Protein AF-A0A9W7YNQ2-F1 (afdb_monomer_lite)

Radius of gyration: 40.32 Å; chains: 1; bounding box: 100×93×108 Å

Structure (mmCIF, N/CA/C/O backbone):
data_AF-A0A9W7YNQ2-F1
#
_entry.id   AF-A0A9W7YNQ2-F1
#
loop_
_atom_site.group_PDB
_atom_site.id
_atom_site.type_symbol
_atom_site.label_atom_id
_atom_site.label_alt_id
_atom_site.label_comp_id
_atom_site.label_asym_id
_atom_site.label_entity_id
_atom_site.label_seq_id
_atom_site.pdbx_PDB_ins_code
_atom_site.Cartn_x
_atom_site.Cartn_y
_atom_site.Cartn_z
_atom_site.occupancy
_atom_site.B_iso_or_equiv
_atom_site.auth_seq_id
_atom_site.auth_comp_id
_atom_site.auth_asym_id
_atom_site.auth_atom_id
_atom_site.pdbx_PDB_model_num
ATOM 1 N N . MET A 1 1 ? 77.286 3.978 -44.478 1.00 38.41 1 MET A N 1
ATOM 2 C CA . MET A 1 1 ? 77.995 5.232 -44.139 1.00 38.41 1 MET A CA 1
ATOM 3 C C . MET A 1 1 ? 77.108 6.017 -43.182 1.00 38.41 1 MET A C 1
ATOM 5 O O . MET A 1 1 ? 75.971 6.275 -43.532 1.00 38.41 1 MET A O 1
ATOM 9 N N . ALA A 1 2 ? 77.464 6.002 -41.893 1.00 39.50 2 ALA A N 1
ATOM 10 C CA . ALA A 1 2 ? 77.939 7.168 -41.119 1.00 39.50 2 ALA A CA 1
ATOM 11 C C . ALA A 1 2 ? 76.767 8.069 -40.659 1.00 39.50 2 ALA A C 1
ATOM 13 O O . ALA A 1 2 ? 76.098 8.670 -41.481 1.00 39.50 2 ALA A O 1
ATOM 14 N N . ALA A 1 3 ? 76.349 7.960 -39.388 1.00 40.09 3 ALA A N 1
ATOM 15 C CA . ALA A 1 3 ? 76.779 8.807 -38.253 1.00 40.09 3 ALA A CA 1
ATOM 16 C C . ALA A 1 3 ? 76.081 10.187 -38.274 1.00 40.09 3 ALA A C 1
ATOM 18 O O . ALA A 1 3 ? 76.050 10.828 -39.305 1.00 40.09 3 ALA A O 1
ATOM 19 N N . GLY A 1 4 ? 75.514 10.759 -37.213 1.00 37.41 4 GLY A N 1
ATOM 20 C CA . GLY A 1 4 ? 75.451 10.432 -35.796 1.00 37.41 4 GLY A CA 1
ATOM 21 C C . GLY A 1 4 ? 75.323 11.733 -34.977 1.00 37.41 4 GLY A C 1
ATOM 22 O O . GLY A 1 4 ? 75.872 12.749 -35.375 1.00 37.41 4 GLY A O 1
ATOM 23 N N . LYS A 1 5 ? 74.713 11.615 -33.784 1.00 42.97 5 LYS A N 1
ATOM 24 C CA . LYS A 1 5 ? 74.962 12.383 -32.532 1.00 42.97 5 LYS A CA 1
ATOM 25 C C . LYS A 1 5 ? 74.434 13.839 -32.448 1.00 42.97 5 LYS A C 1
ATOM 27 O O . LYS A 1 5 ? 74.787 14.667 -33.265 1.00 42.97 5 LYS A O 1
ATOM 32 N N . ARG A 1 6 ? 73.507 14.168 -31.525 1.00 41.88 6 ARG A N 1
ATOM 33 C CA . ARG A 1 6 ? 73.570 14.405 -30.040 1.00 41.88 6 ARG A CA 1
ATOM 34 C C . ARG A 1 6 ? 73.664 15.911 -29.715 1.00 41.88 6 ARG A C 1
ATOM 36 O O . ARG A 1 6 ? 74.505 16.569 -30.310 1.00 41.88 6 ARG A O 1
ATOM 43 N N . LYS A 1 7 ? 72.970 16.371 -28.652 1.00 41.88 7 LYS A N 1
ATOM 44 C CA . LYS A 1 7 ? 73.534 16.779 -27.323 1.00 41.88 7 LYS A CA 1
ATOM 45 C C . LYS A 1 7 ? 72.592 17.774 -26.578 1.00 41.88 7 LYS A C 1
ATOM 47 O O . LYS A 1 7 ? 72.336 18.835 -27.119 1.00 41.88 7 LYS A O 1
ATOM 52 N N . LE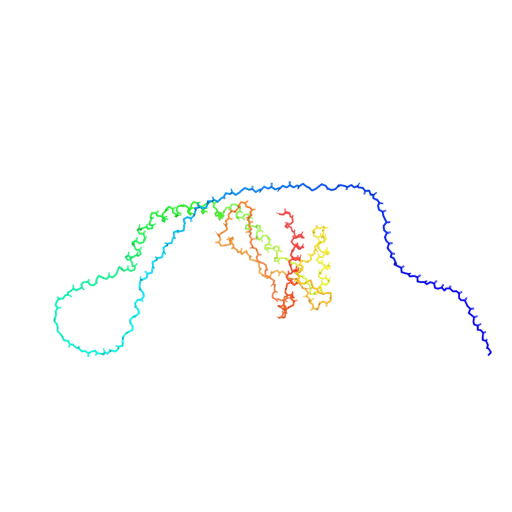U A 1 8 ? 71.939 17.333 -25.478 1.00 40.34 8 LEU A N 1
ATOM 53 C CA . LEU A 1 8 ? 72.052 17.735 -24.031 1.00 40.34 8 LEU A CA 1
ATOM 54 C C . LEU A 1 8 ? 71.452 19.118 -23.676 1.00 40.34 8 LEU A C 1
ATOM 56 O O . LEU A 1 8 ? 71.447 19.991 -24.523 1.00 40.34 8 LEU A O 1
ATOM 60 N N . ALA A 1 9 ? 70.947 19.428 -22.476 1.00 36.72 9 ALA A N 1
ATOM 61 C CA . ALA A 1 9 ? 71.069 18.916 -21.096 1.00 36.72 9 ALA A CA 1
ATOM 62 C C . ALA A 1 9 ? 69.778 19.325 -20.323 1.00 36.72 9 ALA A C 1
ATOM 64 O O . ALA A 1 9 ? 69.063 20.191 -20.807 1.00 36.72 9 ALA A O 1
ATOM 65 N N . GLY A 1 10 ? 69.371 18.833 -19.151 1.00 30.77 10 GLY A N 1
ATOM 66 C CA . GLY A 1 10 ? 69.979 17.983 -18.129 1.00 30.77 10 GLY A CA 1
ATOM 67 C C . GLY A 1 10 ? 69.602 18.517 -16.730 1.00 30.77 10 GLY A C 1
ATOM 68 O O . GLY A 1 10 ? 69.852 19.685 -16.480 1.00 30.77 10 GLY A O 1
ATOM 69 N N . ALA A 1 11 ? 69.046 17.623 -15.888 1.00 31.95 11 ALA A N 1
ATOM 70 C CA . ALA A 1 11 ? 69.063 17.533 -14.405 1.00 31.95 11 ALA A CA 1
ATOM 71 C C . ALA A 1 11 ? 68.601 18.742 -13.545 1.00 31.95 11 ALA A C 1
ATOM 73 O O . ALA A 1 11 ? 68.879 19.883 -13.861 1.00 31.95 11 ALA A O 1
ATOM 74 N N . GLY A 1 12 ? 67.943 18.600 -12.389 1.00 28.31 12 GLY A N 1
ATOM 75 C CA . GLY A 1 12 ? 67.634 17.447 -11.535 1.00 28.31 12 GLY A CA 1
ATOM 76 C C . GLY A 1 12 ? 67.763 17.831 -10.044 1.00 28.31 12 GLY A C 1
ATOM 77 O O . GLY A 1 12 ? 68.683 18.567 -9.710 1.00 28.31 12 GLY A O 1
ATOM 78 N N . LEU A 1 13 ? 66.893 17.249 -9.195 1.00 29.94 13 LEU A N 1
ATOM 79 C CA . LEU A 1 13 ? 66.976 17.071 -7.720 1.00 29.94 13 LEU A CA 1
ATOM 80 C C . LEU A 1 13 ? 66.943 18.331 -6.819 1.00 29.94 13 LEU A C 1
ATOM 82 O O . LEU A 1 13 ? 67.379 19.395 -7.218 1.00 29.94 13 LEU A O 1
ATOM 86 N N . ALA A 1 14 ? 66.599 18.302 -5.527 1.00 31.84 14 ALA A N 1
ATOM 87 C CA . ALA A 1 14 ? 65.733 17.527 -4.625 1.00 31.84 14 ALA A CA 1
ATOM 88 C C . ALA A 1 14 ? 65.986 18.090 -3.195 1.00 31.84 14 ALA A C 1
ATOM 90 O O . ALA A 1 14 ? 67.044 18.652 -2.931 1.00 31.84 14 ALA A O 1
ATOM 91 N N . THR A 1 15 ? 65.059 17.821 -2.266 1.00 31.75 15 THR A N 1
ATOM 92 C CA . THR A 1 15 ? 65.211 17.751 -0.785 1.00 31.75 15 THR A CA 1
ATOM 93 C C . THR A 1 15 ? 65.066 19.003 0.116 1.00 31.75 15 THR A C 1
ATOM 95 O O . THR A 1 15 ? 65.899 19.894 0.165 1.00 31.75 15 THR A O 1
ATOM 98 N N . HIS A 1 16 ? 63.953 18.984 0.868 1.00 31.11 16 HIS A N 1
ATOM 99 C CA . HIS A 1 16 ? 63.758 19.080 2.330 1.00 31.11 16 HIS A CA 1
ATOM 100 C C . HIS A 1 16 ? 64.636 19.953 3.271 1.00 31.11 16 HIS A C 1
ATOM 102 O O . HIS A 1 16 ? 65.784 19.637 3.552 1.00 31.11 16 HIS A O 1
ATOM 108 N N . SER A 1 17 ? 63.922 20.835 4.000 1.00 28.03 17 SER A N 1
ATOM 109 C CA . SER A 1 17 ? 63.800 20.886 5.479 1.00 28.03 17 SER A CA 1
ATOM 110 C C . SER A 1 17 ? 64.367 22.108 6.240 1.00 28.03 17 SER A C 1
ATOM 112 O O . SER A 1 17 ? 65.560 22.384 6.233 1.00 28.03 17 SER A O 1
ATOM 114 N N . THR A 1 18 ? 63.495 22.632 7.122 1.00 29.00 18 THR A N 1
ATOM 115 C CA . THR A 1 18 ? 63.728 23.115 8.512 1.00 29.00 18 THR A CA 1
ATOM 116 C C . THR A 1 18 ? 63.853 24.626 8.837 1.00 29.00 18 THR A C 1
ATOM 118 O O . THR A 1 18 ? 64.884 25.242 8.617 1.00 29.00 18 THR A O 1
ATOM 121 N N . LYS A 1 19 ? 62.836 25.084 9.603 1.00 31.97 19 LYS A N 1
ATOM 122 C CA . LYS A 1 19 ? 62.828 25.935 10.827 1.00 31.97 19 LYS A CA 1
ATOM 123 C C . LYS A 1 19 ? 62.779 27.484 10.792 1.00 31.97 19 LYS A C 1
ATOM 125 O O . LYS A 1 19 ? 63.680 28.157 10.325 1.00 31.97 19 LYS A O 1
ATOM 130 N N . HIS A 1 20 ? 61.775 27.947 11.563 1.00 29.34 20 HIS A N 1
ATOM 131 C CA . HIS A 1 20 ? 61.672 29.122 12.455 1.00 29.34 20 HIS A CA 1
ATOM 132 C C . HIS A 1 20 ? 61.605 30.544 11.872 1.00 29.34 20 HIS A C 1
ATOM 134 O O . HIS A 1 20 ? 62.605 31.082 11.423 1.00 29.34 20 HIS A O 1
ATOM 140 N N . SER A 1 21 ? 60.498 31.261 12.134 1.00 29.50 21 SER A N 1
ATOM 141 C CA . SER A 1 21 ? 60.307 32.086 13.350 1.00 29.50 21 SER A CA 1
ATOM 142 C C . SER A 1 21 ? 59.165 33.110 13.177 1.00 29.50 21 SER A C 1
ATOM 144 O O . SER A 1 21 ? 59.231 33.879 12.230 1.00 29.50 21 SER A O 1
ATOM 146 N N . ARG A 1 22 ? 58.226 33.139 14.154 1.00 29.97 22 ARG A N 1
ATOM 147 C CA . ARG A 1 22 ? 57.496 34.308 14.736 1.00 29.97 22 ARG A CA 1
ATOM 148 C C . ARG A 1 22 ? 56.654 35.198 13.797 1.00 29.97 22 ARG A C 1
ATOM 150 O O . ARG A 1 22 ? 57.088 35.537 12.715 1.00 29.97 22 ARG A O 1
ATOM 157 N N . ASN A 1 23 ? 55.509 35.772 14.153 1.00 30.56 23 ASN A N 1
ATOM 158 C CA . ASN A 1 23 ? 54.548 35.756 15.264 1.00 30.56 23 ASN A CA 1
ATOM 159 C C . ASN A 1 23 ? 53.463 36.733 14.751 1.00 30.56 23 ASN A C 1
ATOM 161 O O . ASN A 1 23 ? 53.857 37.836 14.386 1.00 30.56 23 ASN A O 1
ATOM 165 N N . ASP A 1 24 ? 52.171 36.406 14.734 1.00 32.75 24 ASP A N 1
ATOM 166 C CA . ASP A 1 24 ? 51.156 37.378 15.169 1.00 32.75 24 ASP A CA 1
ATOM 167 C C . ASP A 1 24 ? 49.822 36.699 15.496 1.00 32.75 24 ASP A C 1
ATOM 169 O O . ASP A 1 24 ? 49.478 35.643 14.967 1.00 32.75 24 ASP A O 1
ATOM 173 N N . GLN A 1 25 ? 49.146 37.304 16.456 1.00 35.66 25 GLN A N 1
ATOM 174 C CA . GLN A 1 25 ? 48.057 36.822 17.285 1.00 35.66 25 GLN A CA 1
ATOM 175 C C . GLN A 1 25 ? 46.690 37.123 16.664 1.00 35.66 25 GLN A C 1
ATOM 177 O O . GLN A 1 25 ? 46.474 38.245 16.235 1.00 35.66 25 GLN A O 1
ATOM 182 N N . THR A 1 26 ? 45.730 36.198 16.797 1.00 35.91 26 THR A N 1
ATOM 183 C CA . THR A 1 26 ? 44.339 36.520 17.191 1.00 35.91 26 THR A CA 1
ATOM 184 C C . THR A 1 26 ? 43.658 35.305 17.846 1.00 35.91 26 THR A C 1
ATOM 186 O O . THR A 1 26 ? 43.153 34.409 17.178 1.00 35.91 26 THR A O 1
ATOM 189 N N . ARG A 1 27 ? 43.746 35.292 19.182 1.00 33.03 27 ARG A N 1
ATOM 190 C CA . ARG A 1 27 ? 42.761 34.929 20.225 1.00 33.03 27 ARG A CA 1
ATOM 191 C C . ARG A 1 27 ? 41.500 34.137 19.810 1.00 33.03 27 ARG A C 1
ATOM 193 O O . ARG A 1 27 ? 40.616 34.673 19.152 1.00 33.03 27 ARG A O 1
ATOM 200 N N . VAL A 1 28 ? 41.389 32.912 20.332 1.00 37.38 28 VAL A N 1
ATOM 201 C CA . VAL A 1 28 ? 40.142 32.137 20.475 1.00 37.38 28 VAL A CA 1
ATOM 202 C C . VAL A 1 28 ? 39.809 32.116 21.968 1.00 37.38 28 VAL A C 1
ATOM 204 O O . VAL A 1 28 ? 40.648 31.703 22.767 1.00 37.38 28 VAL A O 1
ATOM 207 N N . GLU A 1 29 ? 38.633 32.612 22.345 1.00 33.91 29 GLU A N 1
ATOM 208 C CA . GLU A 1 29 ? 38.105 32.530 23.711 1.00 33.91 29 GLU A CA 1
ATOM 209 C C . GLU A 1 29 ? 37.306 31.230 23.852 1.00 33.91 29 GLU A C 1
ATOM 211 O O . GLU A 1 29 ? 36.365 30.986 23.099 1.00 33.91 29 GLU A O 1
ATOM 216 N N . ALA A 1 30 ? 37.727 30.386 24.792 1.00 34.19 30 ALA A N 1
ATOM 217 C CA . ALA A 1 30 ? 36.962 29.269 25.322 1.00 34.19 30 ALA A CA 1
ATOM 218 C C . ALA A 1 30 ? 36.620 29.645 26.765 1.00 34.19 30 ALA A C 1
ATOM 220 O O . ALA A 1 30 ? 37.536 29.938 27.535 1.00 34.19 30 ALA A O 1
ATOM 221 N N . ASP A 1 31 ? 35.328 29.694 27.084 1.00 34.56 31 ASP A N 1
ATOM 222 C CA . ASP A 1 31 ? 34.847 29.988 28.429 1.00 34.56 31 ASP A CA 1
ATOM 223 C C . ASP A 1 31 ? 34.459 28.696 29.153 1.00 34.56 31 ASP A C 1
ATOM 225 O O . ASP A 1 31 ? 33.892 27.763 28.574 1.00 34.56 31 ASP A O 1
ATOM 229 N N . ASP A 1 32 ? 34.857 28.679 30.414 1.00 35.62 32 ASP A N 1
ATOM 230 C CA . ASP A 1 32 ? 34.828 27.617 31.406 1.00 35.62 32 ASP A CA 1
ATOM 231 C C . ASP A 1 32 ? 33.519 27.720 32.199 1.00 35.62 32 ASP A C 1
ATOM 233 O O . ASP A 1 32 ? 33.081 28.805 32.578 1.00 35.62 32 ASP A O 1
ATOM 237 N N . SER A 1 33 ? 32.879 26.587 32.474 1.00 37.41 33 SER A N 1
ATOM 238 C CA . SER A 1 33 ? 31.825 26.531 33.483 1.00 37.41 33 SER A CA 1
ATOM 239 C C . SER A 1 33 ? 31.928 25.222 34.246 1.00 37.41 33 SER A C 1
ATOM 241 O O . SER A 1 33 ? 31.353 24.191 33.900 1.00 37.41 33 SER A O 1
ATOM 243 N N . SER A 1 34 ? 32.707 25.314 35.313 1.00 39.62 34 SER A N 1
ATOM 244 C CA . SER A 1 34 ? 32.708 24.412 36.451 1.00 39.62 34 SER A CA 1
ATOM 245 C C . SER A 1 34 ? 31.469 24.681 37.317 1.00 39.62 34 SER A C 1
ATOM 247 O O . SER A 1 34 ? 31.265 25.816 37.748 1.00 39.62 34 SER A O 1
ATOM 249 N N . ASN A 1 35 ? 30.671 23.657 37.630 1.00 38.91 35 ASN A N 1
ATOM 250 C CA . ASN A 1 35 ? 29.813 23.682 38.816 1.00 38.91 35 ASN A CA 1
ATOM 251 C C . ASN A 1 35 ? 29.709 22.275 39.421 1.00 38.91 35 ASN A C 1
ATOM 253 O O . ASN A 1 35 ? 29.091 21.380 38.848 1.00 38.91 35 ASN A O 1
ATOM 257 N N . ASP A 1 36 ? 30.355 22.109 40.573 1.00 37.59 36 ASP A N 1
ATOM 258 C CA . ASP A 1 36 ? 30.278 20.956 41.464 1.00 37.59 36 ASP A CA 1
ATOM 259 C C . ASP A 1 36 ? 29.451 21.371 42.688 1.00 37.59 36 ASP A C 1
ATOM 261 O O . ASP A 1 36 ? 29.796 22.334 43.375 1.00 37.59 36 ASP A O 1
ATOM 265 N N . SER A 1 37 ? 28.355 20.663 42.960 1.00 44.41 37 SER A N 1
ATOM 266 C CA . SER A 1 37 ? 27.752 20.642 44.292 1.00 44.41 37 SER A CA 1
ATOM 267 C C . SER A 1 37 ? 26.935 19.367 44.483 1.00 44.41 37 SER A C 1
ATOM 269 O O . SER A 1 37 ? 25.881 19.173 43.875 1.00 44.41 37 SER A O 1
ATOM 271 N N . MET A 1 38 ? 27.455 18.520 45.363 1.00 42.31 38 MET A N 1
ATOM 272 C CA . MET A 1 38 ? 26.868 17.294 45.884 1.00 42.31 38 MET A CA 1
ATOM 273 C C . MET A 1 38 ? 25.530 17.522 46.593 1.00 42.31 38 MET A C 1
ATOM 275 O O . MET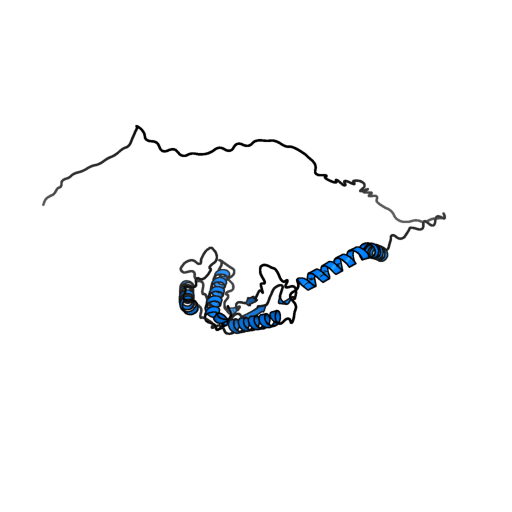 A 1 38 ? 25.462 18.366 47.482 1.00 42.31 38 MET A O 1
ATOM 279 N N . LEU A 1 39 ? 24.535 16.671 46.320 1.00 40.31 39 LEU A N 1
ATOM 280 C CA . LEU A 1 39 ? 23.504 16.287 47.290 1.00 40.31 39 LEU A CA 1
ATOM 281 C C . LEU A 1 39 ? 23.100 14.823 47.063 1.00 40.31 39 LEU A C 1
ATOM 283 O O . LEU A 1 39 ? 22.620 14.450 45.997 1.00 40.31 39 LEU A O 1
ATOM 287 N N . ALA A 1 40 ? 23.324 14.016 48.097 1.00 42.28 40 ALA A N 1
ATOM 288 C CA . ALA A 1 40 ? 22.854 12.649 48.245 1.00 42.28 40 ALA A CA 1
ATOM 289 C C . ALA A 1 40 ? 21.610 12.626 49.154 1.00 42.28 40 ALA A C 1
ATOM 291 O O . ALA A 1 40 ? 21.581 13.310 50.176 1.00 42.28 40 ALA A O 1
ATOM 292 N N . SER A 1 41 ? 20.592 11.868 48.751 1.00 40.59 41 SER A N 1
ATOM 293 C CA . SER A 1 41 ? 19.480 11.274 49.532 1.00 40.59 41 SER A CA 1
ATOM 294 C C . SER A 1 41 ? 18.651 10.503 48.491 1.00 40.59 41 SER A C 1
ATOM 296 O O . SER A 1 41 ? 18.215 11.094 47.509 1.00 40.59 41 SER A O 1
ATOM 298 N N . ASP A 1 42 ? 18.675 9.173 48.416 1.00 38.06 42 ASP A N 1
ATOM 299 C CA . ASP A 1 42 ? 18.189 8.170 49.378 1.00 38.06 42 ASP A CA 1
ATOM 300 C C . ASP A 1 42 ? 16.731 8.422 49.776 1.00 38.06 42 ASP A C 1
ATOM 302 O O . ASP A 1 42 ? 16.486 9.200 50.692 1.00 38.06 42 ASP A O 1
ATOM 306 N N . ASP A 1 43 ? 15.799 7.856 48.995 1.00 43.06 43 ASP A N 1
ATOM 307 C CA . ASP A 1 43 ? 14.633 7.098 49.479 1.00 43.06 43 ASP A CA 1
ATOM 308 C C . ASP A 1 43 ? 13.833 6.555 48.271 1.00 43.06 43 ASP A C 1
ATOM 310 O O . ASP A 1 43 ? 13.208 7.310 47.520 1.00 43.06 43 ASP A O 1
ATOM 314 N N . SER A 1 44 ? 13.879 5.246 48.029 1.00 45.06 44 SER A N 1
ATOM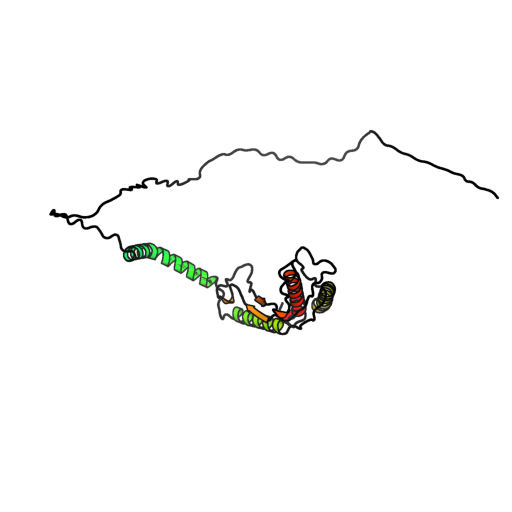 315 C CA . SER A 1 44 ? 12.879 4.579 47.190 1.00 45.06 44 SER A CA 1
ATOM 316 C C . SER A 1 44 ? 12.651 3.167 47.713 1.00 45.06 44 SER A C 1
ATOM 318 O O . SER A 1 44 ? 13.432 2.255 47.425 1.00 45.06 44 SER A O 1
ATOM 320 N N . ASP A 1 45 ? 11.574 3.040 48.484 1.00 43.12 45 ASP A N 1
ATOM 321 C CA . ASP A 1 45 ? 10.982 1.812 49.001 1.00 43.12 45 ASP A CA 1
ATOM 322 C C . ASP A 1 45 ? 10.921 0.704 47.940 1.00 43.12 45 ASP A C 1
ATOM 324 O O . ASP A 1 45 ? 10.146 0.742 46.978 1.00 43.12 45 ASP A O 1
ATOM 328 N N . ALA A 1 46 ? 11.754 -0.312 48.144 1.00 40.28 46 ALA A N 1
ATOM 329 C CA . ALA A 1 46 ? 11.664 -1.596 47.480 1.00 40.28 46 ALA A CA 1
ATOM 330 C C . ALA A 1 46 ? 10.893 -2.551 48.399 1.00 40.28 46 ALA A C 1
ATOM 332 O O . ALA A 1 46 ? 11.471 -3.159 49.299 1.00 40.28 46 ALA A O 1
ATOM 333 N N . GLU A 1 47 ? 9.589 -2.698 48.167 1.00 44.38 47 GLU A N 1
ATOM 334 C CA . GLU A 1 47 ? 8.797 -3.748 48.809 1.00 44.38 47 GLU A CA 1
ATOM 335 C C . GLU A 1 47 ? 9.209 -5.113 48.242 1.00 44.38 47 GLU A C 1
ATOM 337 O O . GLU A 1 47 ? 8.847 -5.525 47.137 1.00 44.38 47 GLU A O 1
ATOM 342 N N . SER A 1 48 ? 10.041 -5.781 49.033 1.00 34.50 48 SER A N 1
ATOM 343 C CA . SER A 1 48 ? 10.459 -7.168 48.916 1.00 34.50 48 SER A CA 1
ATOM 344 C C . SER A 1 48 ? 9.433 -8.057 49.619 1.00 34.50 48 SER A C 1
ATOM 346 O O . SER A 1 48 ? 9.461 -8.153 50.843 1.00 34.50 48 SER A O 1
ATOM 348 N N . ASP A 1 49 ? 8.599 -8.786 48.873 1.00 32.19 49 ASP A N 1
ATOM 349 C CA . ASP A 1 49 ? 7.927 -9.973 49.416 1.00 32.19 49 ASP A CA 1
ATOM 350 C C . ASP A 1 49 ? 8.684 -11.230 48.975 1.00 32.19 49 ASP A C 1
ATOM 352 O O . ASP A 1 49 ? 8.492 -11.776 47.885 1.00 32.19 49 ASP A O 1
ATOM 356 N N . SER A 1 50 ? 9.610 -11.653 49.837 1.00 36.22 50 SER A N 1
ATOM 357 C CA . SER A 1 50 ? 10.151 -13.003 49.826 1.00 36.22 50 SER A CA 1
ATOM 358 C C . SER A 1 50 ? 9.351 -13.855 50.812 1.00 36.22 50 SER A C 1
ATOM 360 O O . SER A 1 50 ? 9.541 -13.744 52.024 1.00 36.22 50 SER A O 1
ATOM 362 N N . SER A 1 51 ? 8.536 -14.775 50.305 1.00 34.97 51 SER A N 1
ATOM 363 C CA . SER A 1 51 ? 8.082 -15.930 51.079 1.00 34.97 51 SER A CA 1
ATOM 364 C C . SER A 1 51 ? 8.645 -17.210 50.459 1.00 34.97 51 SER A C 1
ATOM 366 O O . SER A 1 51 ? 8.237 -17.680 49.400 1.00 34.97 51 SER A O 1
ATOM 368 N N . MET A 1 52 ? 9.668 -17.740 51.130 1.00 43.91 52 MET A N 1
ATOM 369 C CA . MET A 1 52 ? 10.192 -19.093 50.961 1.00 43.91 52 MET A CA 1
ATOM 370 C C . MET A 1 52 ? 9.507 -20.047 51.960 1.00 43.91 52 MET A C 1
ATOM 372 O O . MET A 1 52 ? 9.116 -19.607 53.037 1.00 43.91 52 MET A O 1
ATOM 376 N N . HIS A 1 53 ? 9.522 -21.345 51.609 1.00 32.44 53 HIS A N 1
ATOM 377 C CA . HIS A 1 53 ? 9.133 -22.567 52.360 1.00 32.44 53 HIS A CA 1
ATOM 378 C C . HIS A 1 53 ? 7.696 -23.048 52.064 1.00 32.44 53 HIS A C 1
ATOM 380 O O . HIS A 1 53 ? 6.750 -22.285 52.180 1.00 32.44 53 HIS A O 1
ATOM 386 N N . ASP A 1 54 ? 7.418 -24.278 51.624 1.00 30.11 54 ASP A N 1
ATOM 387 C CA . ASP A 1 54 ? 8.187 -25.527 51.612 1.00 30.11 54 ASP A CA 1
ATOM 388 C C . ASP A 1 54 ? 7.828 -26.358 50.369 1.00 30.11 54 ASP A C 1
ATOM 390 O O . ASP A 1 54 ? 6.655 -26.604 50.082 1.00 30.11 54 ASP A O 1
ATOM 394 N N . ALA A 1 55 ? 8.848 -26.822 49.647 1.00 37.34 55 ALA A N 1
ATOM 395 C CA . ALA A 1 55 ? 8.722 -27.915 48.692 1.00 37.34 55 ALA A CA 1
ATOM 396 C C . ALA A 1 55 ? 9.162 -29.193 49.410 1.00 37.34 55 ALA A C 1
ATOM 398 O O . ALA A 1 55 ? 10.344 -29.530 49.407 1.00 37.34 55 ALA A O 1
ATOM 399 N N . ASP A 1 56 ? 8.214 -29.875 50.050 1.00 33.53 56 ASP A N 1
ATOM 400 C CA . ASP A 1 56 ? 8.480 -31.174 50.659 1.00 33.53 56 ASP A CA 1
ATOM 401 C C . ASP A 1 56 ? 8.320 -32.269 49.591 1.00 33.53 56 ASP A C 1
ATOM 403 O O . ASP A 1 56 ? 7.220 -32.676 49.202 1.00 33.53 56 ASP A O 1
ATOM 407 N N . GLU A 1 57 ? 9.462 -32.682 49.044 1.00 36.75 57 GLU A N 1
ATOM 408 C CA . GLU A 1 57 ? 9.623 -33.844 48.179 1.00 36.75 57 GLU A CA 1
ATOM 409 C C . GLU A 1 57 ? 9.648 -35.106 49.053 1.00 36.75 57 GLU A C 1
ATOM 411 O O . GLU A 1 57 ? 10.661 -35.432 49.668 1.00 36.75 57 GLU A O 1
ATOM 416 N N . LEU A 1 58 ? 8.554 -35.873 49.071 1.00 30.41 58 LEU A N 1
ATOM 417 C CA . LEU A 1 58 ? 8.549 -37.228 49.628 1.00 30.41 58 LEU A CA 1
ATOM 418 C C . LEU A 1 58 ? 8.267 -38.259 48.534 1.00 30.41 58 LEU A C 1
ATOM 420 O O . LEU A 1 58 ? 7.127 -38.533 48.161 1.00 30.41 58 LEU A O 1
ATOM 424 N N . LYS A 1 59 ? 9.349 -38.879 48.053 1.00 36.91 59 LYS A N 1
ATOM 425 C CA . LYS A 1 59 ? 9.324 -40.215 47.450 1.00 36.91 59 LYS A CA 1
ATOM 426 C C . LYS A 1 59 ? 9.177 -41.253 48.557 1.00 36.91 59 LYS A C 1
ATOM 428 O O . LYS A 1 59 ? 10.056 -41.332 49.407 1.00 36.91 59 LYS A O 1
ATOM 433 N N . LEU A 1 60 ? 8.186 -42.136 48.464 1.00 30.42 60 LEU A N 1
ATOM 434 C CA . LEU A 1 60 ? 8.314 -43.501 48.979 1.00 30.42 60 LEU A CA 1
ATOM 435 C C . LEU A 1 60 ? 7.457 -44.482 48.178 1.00 30.42 60 LEU A C 1
ATOM 437 O O . LEU A 1 60 ? 6.355 -44.183 47.726 1.00 30.42 60 LEU A O 1
ATOM 441 N N . ALA A 1 61 ? 8.074 -45.635 47.955 1.00 34.19 61 ALA A N 1
ATOM 442 C CA . ALA A 1 61 ? 7.651 -46.738 47.119 1.00 34.19 61 ALA A CA 1
ATOM 443 C C . ALA A 1 61 ? 6.626 -47.652 47.808 1.00 34.19 61 ALA A C 1
ATOM 445 O O . ALA A 1 61 ? 6.574 -47.706 49.029 1.00 34.19 61 ALA A O 1
ATOM 446 N N . GLY A 1 62 ? 5.933 -48.442 46.981 1.00 31.69 62 GLY A N 1
ATOM 447 C CA . GLY A 1 62 ? 5.620 -49.847 47.256 1.00 31.69 62 GLY A CA 1
ATOM 448 C C . GLY A 1 62 ? 4.531 -50.170 48.284 1.00 31.69 62 GLY A C 1
ATOM 449 O O . GLY A 1 62 ? 4.734 -50.044 49.480 1.00 31.69 62 GLY A O 1
ATOM 450 N N . GLU A 1 63 ? 3.442 -50.739 47.763 1.00 31.03 63 GLU A N 1
ATOM 451 C CA . GLU A 1 63 ? 2.881 -52.059 48.118 1.00 31.03 63 GLU A CA 1
ATOM 452 C C . GLU A 1 63 ? 1.360 -52.089 48.325 1.00 31.03 63 GLU A C 1
ATOM 454 O O . GLU A 1 63 ? 0.720 -51.191 48.866 1.00 31.03 63 GLU A O 1
ATOM 459 N N . ASN A 1 64 ? 0.794 -53.164 47.776 1.00 32.38 64 ASN A N 1
ATOM 460 C CA . ASN A 1 64 ? -0.617 -53.491 47.691 1.00 32.38 64 ASN A CA 1
ATOM 461 C C . ASN A 1 64 ? -1.206 -53.919 49.046 1.00 32.38 64 ASN A C 1
ATOM 463 O O . ASN A 1 64 ? -0.570 -54.639 49.801 1.00 32.38 64 ASN A O 1
ATOM 467 N N . HIS A 1 65 ? -2.477 -53.549 49.233 1.00 34.06 65 HIS A N 1
ATOM 468 C CA . HIS A 1 65 ? -3.598 -54.388 49.686 1.00 34.06 65 HIS A CA 1
ATOM 469 C C . HIS A 1 65 ? -3.368 -55.336 50.885 1.00 34.06 65 HIS A C 1
ATOM 471 O O . HIS A 1 65 ? -2.814 -56.412 50.719 1.00 34.06 65 HIS A O 1
ATOM 477 N N . GLU A 1 66 ? -3.960 -55.026 52.045 1.00 31.66 66 GLU A N 1
ATOM 478 C CA . GLU A 1 66 ? -5.090 -55.796 52.595 1.00 31.66 66 GLU A CA 1
ATOM 479 C C . GLU A 1 66 ? -5.693 -55.150 53.857 1.00 31.66 66 GLU A C 1
ATOM 481 O O . GLU A 1 66 ? -5.099 -54.334 54.554 1.00 31.66 66 GLU A O 1
ATOM 486 N N . SER A 1 67 ? -6.957 -55.505 54.052 1.00 34.00 67 SER A N 1
ATOM 487 C CA . SER A 1 67 ? -7.983 -55.068 54.997 1.00 34.00 67 SER A CA 1
ATOM 488 C C . SER A 1 67 ? -7.670 -55.196 56.499 1.00 34.00 67 SER A C 1
ATOM 490 O O . SER A 1 67 ? -6.961 -56.111 56.897 1.00 34.00 67 SER A O 1
ATOM 492 N N . VAL A 1 68 ? -8.349 -54.390 57.340 1.00 35.81 68 VAL A N 1
ATOM 493 C CA . VAL A 1 68 ? -9.387 -54.827 58.322 1.00 35.81 68 VAL A CA 1
ATOM 494 C C . VAL A 1 68 ? -9.585 -53.813 59.489 1.00 35.81 68 VAL A C 1
ATOM 496 O O . VAL A 1 68 ? -8.658 -53.433 60.191 1.00 35.81 68 VAL A O 1
ATOM 499 N N . THR A 1 69 ? -10.866 -53.457 59.686 1.00 34.00 69 THR A N 1
ATOM 500 C CA . THR A 1 69 ? -11.627 -52.980 60.876 1.00 34.00 69 THR A CA 1
ATOM 501 C C . THR A 1 69 ? -11.415 -51.624 61.574 1.00 34.00 69 THR A C 1
ATOM 503 O O . THR A 1 69 ? -10.421 -51.373 62.239 1.00 34.00 69 THR A O 1
ATOM 506 N N . SER A 1 70 ? -12.544 -50.895 61.588 1.00 38.94 70 SER A N 1
ATOM 507 C CA . SER A 1 70 ? -13.225 -50.249 62.728 1.00 38.94 70 SER A CA 1
ATOM 508 C C . SER A 1 70 ? -12.555 -49.094 63.476 1.00 38.94 70 SER A C 1
ATOM 510 O O . SER A 1 70 ? -11.701 -49.284 64.333 1.00 38.94 70 SER A O 1
ATOM 512 N N . GLY A 1 71 ? -13.113 -47.896 63.282 1.00 31.89 71 GLY A N 1
ATOM 513 C CA . GLY A 1 71 ? -12.917 -46.754 64.173 1.00 31.89 71 GLY A CA 1
ATOM 514 C C . GLY A 1 71 ? -13.516 -45.473 63.600 1.00 31.89 71 GLY A C 1
ATOM 515 O O . GLY A 1 71 ? -12.994 -44.904 62.651 1.00 31.89 71 GLY A O 1
ATOM 516 N N . ASN A 1 72 ? -14.637 -45.048 64.167 1.00 45.50 72 ASN A N 1
ATOM 517 C CA . ASN A 1 72 ? -15.458 -43.911 63.771 1.00 45.50 72 ASN A CA 1
ATOM 518 C C . ASN A 1 72 ? -14.700 -42.566 63.870 1.00 45.50 72 ASN A C 1
ATOM 520 O O . ASN A 1 72 ? -14.520 -42.061 64.973 1.00 45.50 72 ASN A O 1
ATOM 524 N N . ILE A 1 73 ? -14.285 -41.978 62.740 1.00 45.69 73 ILE A N 1
ATOM 525 C CA . ILE A 1 73 ? -14.040 -40.530 62.603 1.00 45.69 73 ILE A CA 1
ATOM 526 C C . ILE A 1 73 ? -14.466 -40.136 61.184 1.00 45.69 73 ILE A C 1
ATOM 528 O O . ILE A 1 73 ? -13.677 -40.234 60.240 1.00 45.69 73 ILE A O 1
ATOM 532 N N . GLU A 1 74 ? -15.712 -39.687 61.025 1.00 52.62 74 GLU A N 1
ATOM 533 C CA . GLU A 1 74 ? -16.149 -38.934 59.846 1.00 52.62 74 GLU A CA 1
ATOM 534 C C . GLU A 1 74 ? -15.345 -37.630 59.777 1.00 52.62 74 GLU A C 1
ATOM 536 O O . GLU A 1 74 ? -15.752 -36.562 60.232 1.00 52.62 74 GLU A O 1
ATOM 541 N N . ARG A 1 75 ? -14.139 -37.713 59.213 1.00 54.12 75 ARG A N 1
ATOM 542 C CA . ARG A 1 75 ? -13.442 -36.540 58.707 1.00 54.12 75 ARG A CA 1
ATOM 543 C C . ARG A 1 75 ? -14.236 -36.083 57.496 1.00 54.12 75 ARG A C 1
ATOM 545 O O . ARG A 1 75 ? -14.012 -36.573 56.391 1.00 54.12 75 ARG A O 1
ATOM 552 N N . ASN A 1 76 ? -15.163 -35.154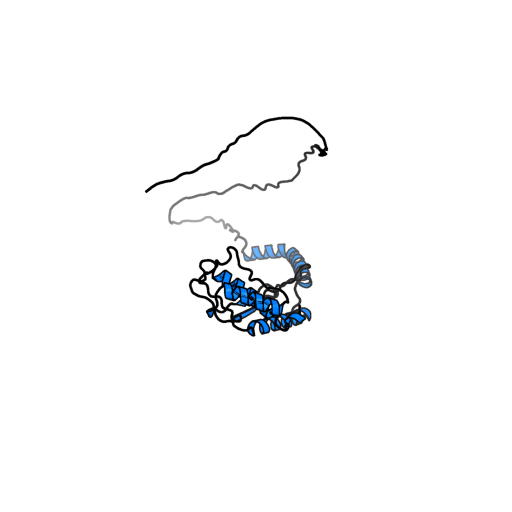 57.724 1.00 54.25 76 ASN A N 1
ATOM 553 C CA . ASN A 1 76 ? -15.699 -34.274 56.695 1.00 54.25 76 ASN A CA 1
ATOM 554 C C . ASN A 1 76 ? -14.508 -33.602 56.006 1.00 54.25 76 ASN A C 1
ATOM 556 O O . ASN A 1 76 ? -14.035 -32.546 56.421 1.00 54.25 76 ASN A O 1
ATOM 560 N N . LYS A 1 77 ? -13.962 -34.264 54.983 1.00 57.00 77 LYS A N 1
ATOM 561 C CA . LYS A 1 77 ? -12.949 -33.701 54.105 1.00 57.00 77 LYS A CA 1
ATOM 562 C C . LYS A 1 77 ? -13.685 -32.622 53.335 1.00 57.00 77 LYS A C 1
ATOM 564 O O . LYS A 1 77 ? -14.397 -32.932 52.382 1.00 57.00 77 LYS A O 1
ATOM 569 N N . ALA A 1 78 ? -13.597 -31.390 53.835 1.00 62.66 78 ALA A N 1
ATOM 570 C CA . ALA A 1 78 ? -14.136 -30.214 53.181 1.00 62.66 78 ALA A CA 1
ATOM 571 C C . ALA A 1 78 ? -13.737 -30.303 51.706 1.00 62.66 78 ALA A C 1
ATOM 573 O O . ALA A 1 78 ? -12.550 -30.315 51.372 1.00 62.66 78 ALA A O 1
ATOM 574 N N . ARG A 1 79 ? -14.731 -30.507 50.835 1.00 69.69 79 ARG A N 1
ATOM 575 C CA . ARG A 1 79 ? -14.511 -30.465 49.393 1.00 69.69 79 ARG A CA 1
ATOM 576 C C . ARG A 1 79 ? -13.972 -29.061 49.142 1.00 69.69 79 ARG A C 1
ATOM 578 O O . ARG A 1 79 ? -14.608 -28.098 49.562 1.00 69.69 79 ARG A O 1
ATOM 585 N N . GLY A 1 80 ? -12.770 -28.956 48.574 1.00 73.44 80 GLY A N 1
ATOM 586 C CA . GLY A 1 80 ? -12.224 -27.657 48.188 1.00 73.44 80 GLY A CA 1
ATOM 587 C C . GLY A 1 80 ? -13.255 -26.916 47.339 1.00 73.44 80 GLY A C 1
ATOM 588 O O . GLY A 1 80 ? -14.015 -27.568 46.616 1.00 73.44 80 GLY A O 1
ATOM 589 N N . ALA A 1 81 ? -13.306 -25.589 47.477 1.00 76.56 81 ALA A N 1
ATOM 590 C CA . ALA A 1 81 ? -14.251 -24.758 46.743 1.00 76.56 81 ALA A CA 1
ATOM 591 C C . ALA A 1 81 ? -14.234 -25.149 45.261 1.00 76.56 81 ALA A C 1
ATOM 593 O O . ALA A 1 81 ? -13.173 -25.265 44.640 1.00 76.56 81 ALA A O 1
ATOM 594 N N . THR A 1 82 ? -15.409 -25.431 44.711 1.00 85.69 82 THR A N 1
ATOM 595 C CA . THR A 1 82 ? -15.530 -25.804 43.302 1.00 85.69 82 THR A CA 1
ATOM 596 C C . THR A 1 82 ? -15.092 -24.638 42.419 1.00 85.69 82 THR A C 1
ATOM 598 O O . THR A 1 82 ? -15.248 -23.477 42.787 1.00 85.69 82 THR A O 1
ATOM 601 N N . ASN A 1 83 ? -14.575 -24.918 41.218 1.00 85.38 83 ASN A N 1
ATOM 602 C CA . ASN A 1 83 ? -14.158 -23.858 40.287 1.00 85.38 83 ASN A CA 1
ATOM 603 C C . ASN A 1 83 ? -15.278 -22.834 40.021 1.00 85.38 83 ASN A C 1
ATOM 605 O O . ASN A 1 83 ? -14.991 -21.657 39.837 1.00 85.38 83 ASN A O 1
ATOM 609 N N . ALA A 1 84 ? -16.544 -23.266 40.060 1.00 84.94 84 ALA A N 1
ATOM 610 C CA . ALA A 1 84 ? -17.705 -22.387 39.957 1.00 84.94 84 ALA A CA 1
ATOM 611 C C . ALA A 1 84 ? -17.871 -21.466 41.182 1.00 84.94 84 ALA A C 1
ATOM 613 O O . ALA A 1 84 ? -18.133 -20.280 41.014 1.00 84.94 84 ALA A O 1
ATOM 614 N N . GLU A 1 85 ? -17.672 -21.976 42.402 1.00 86.12 85 GLU A N 1
ATOM 615 C CA . GLU A 1 85 ? -17.698 -21.171 43.633 1.00 86.12 85 GLU A CA 1
ATOM 616 C C . GLU A 1 85 ? -16.529 -20.175 43.679 1.00 86.12 85 GLU A C 1
ATOM 618 O O . GLU A 1 85 ? -16.721 -19.019 44.053 1.00 86.12 85 GLU A O 1
ATOM 623 N N . ILE A 1 86 ? -15.336 -20.582 43.230 1.00 85.81 86 ILE A N 1
ATOM 624 C CA . ILE A 1 86 ? -14.164 -19.697 43.120 1.00 85.81 86 ILE A CA 1
ATOM 625 C C . ILE A 1 86 ? -14.406 -18.602 42.066 1.00 85.81 86 ILE A C 1
ATOM 627 O O . ILE A 1 86 ? -14.103 -17.436 42.314 1.00 85.81 86 ILE A O 1
ATOM 631 N N . MET A 1 87 ? -14.987 -18.939 40.907 1.00 84.69 87 MET A N 1
ATOM 632 C CA . MET A 1 87 ? -15.359 -17.952 39.884 1.00 84.69 87 MET A CA 1
ATOM 633 C C . MET A 1 87 ? -16.434 -16.982 40.382 1.00 84.69 87 MET A C 1
ATOM 635 O O . MET A 1 87 ? -16.277 -15.783 40.180 1.00 84.69 87 MET A O 1
ATOM 639 N N . ALA A 1 88 ? -17.465 -17.461 41.083 1.00 85.12 88 ALA A N 1
ATOM 640 C CA . ALA A 1 88 ? -18.525 -16.614 41.630 1.00 85.12 88 ALA A CA 1
ATOM 641 C C . ALA A 1 88 ? -18.007 -15.652 42.714 1.00 85.12 88 ALA A C 1
ATOM 643 O O . ALA A 1 88 ? -18.392 -14.483 42.739 1.00 85.12 88 ALA A O 1
ATOM 644 N N . LEU A 1 89 ? -17.097 -16.109 43.583 1.00 82.19 89 LEU A N 1
ATOM 645 C CA . LEU A 1 89 ? -16.432 -15.250 44.571 1.00 82.19 89 LEU A CA 1
ATOM 646 C C . LEU A 1 89 ? -15.560 -14.180 43.899 1.00 82.19 89 LEU A C 1
ATOM 648 O O . LEU A 1 89 ? -15.582 -13.017 44.307 1.00 82.19 89 LEU A O 1
ATOM 652 N N . ASN A 1 90 ? -14.833 -14.550 42.843 1.00 82.06 90 ASN A N 1
ATOM 653 C CA . ASN A 1 90 ? -14.039 -13.602 42.064 1.00 82.06 90 ASN A CA 1
ATOM 654 C C . ASN A 1 90 ? -14.920 -12.601 41.306 1.00 82.06 90 ASN A C 1
ATOM 656 O O . ASN A 1 90 ? -14.624 -11.410 41.320 1.00 82.06 90 ASN A O 1
ATOM 660 N N . GLU A 1 91 ? -16.021 -13.041 40.698 1.00 81.38 91 GLU A N 1
ATOM 661 C CA . GLU A 1 91 ? -16.983 -12.171 40.016 1.00 81.38 91 GLU A CA 1
ATOM 662 C C . GLU A 1 91 ? -17.636 -11.190 40.999 1.00 81.38 91 GLU A C 1
ATOM 664 O O . GLU A 1 91 ? -17.681 -9.994 40.724 1.00 81.38 91 GLU A O 1
ATOM 669 N N . ALA A 1 92 ? -18.036 -11.652 42.189 1.00 78.31 92 ALA A N 1
ATOM 670 C CA . ALA A 1 92 ? -18.556 -10.803 43.265 1.00 78.31 92 ALA A CA 1
ATOM 671 C C . ALA A 1 92 ? -17.544 -9.742 43.729 1.00 78.31 92 ALA A C 1
ATOM 673 O O . ALA A 1 92 ? -17.910 -8.583 43.926 1.00 78.31 92 ALA A O 1
ATOM 674 N N . SER A 1 93 ? -16.269 -10.117 43.855 1.00 78.12 93 SER A N 1
ATOM 675 C CA . SER A 1 93 ? -15.175 -9.198 44.202 1.00 78.12 93 SER A CA 1
ATOM 676 C C . SER A 1 93 ? -14.873 -8.187 43.083 1.00 78.12 93 SER A C 1
ATOM 678 O O . SER A 1 93 ? -14.561 -7.020 43.341 1.00 78.12 93 SER A O 1
ATOM 680 N N . LEU A 1 94 ? -15.002 -8.607 41.821 1.00 77.25 94 LEU A N 1
ATOM 681 C CA . LEU A 1 94 ? -14.687 -7.797 40.643 1.00 77.25 94 LEU A CA 1
ATOM 682 C C . LEU A 1 94 ? -15.870 -6.976 40.124 1.00 77.25 94 LEU A C 1
ATOM 684 O O . LEU A 1 94 ? -15.636 -6.018 39.396 1.00 77.25 94 LEU A O 1
ATOM 688 N N . LEU A 1 95 ? -17.110 -7.279 40.512 1.00 78.31 95 LEU A N 1
ATOM 689 C CA . LEU A 1 95 ? -18.340 -6.652 40.010 1.00 78.31 95 LEU A CA 1
ATOM 690 C C . LEU A 1 95 ? -18.299 -5.116 40.074 1.00 78.31 95 LEU A C 1
ATOM 692 O O . LEU A 1 95 ? -18.608 -4.442 39.092 1.00 78.31 95 LEU A O 1
ATOM 696 N N . PHE A 1 96 ? -17.845 -4.543 41.194 1.00 69.50 96 PHE A N 1
ATOM 697 C CA . PHE A 1 96 ? -17.742 -3.086 41.338 1.00 69.50 96 PHE A CA 1
ATOM 698 C C . PHE A 1 96 ? -16.653 -2.476 40.438 1.00 69.50 96 PHE A C 1
ATOM 700 O O . PHE A 1 96 ? -16.894 -1.482 39.752 1.00 69.50 96 PHE A O 1
ATOM 707 N N . LYS A 1 97 ? -15.466 -3.096 40.388 1.00 74.81 97 LYS A N 1
ATOM 708 C CA . LYS A 1 97 ? -14.335 -2.622 39.569 1.00 74.81 97 LYS A CA 1
ATOM 709 C C . LYS A 1 97 ? -14.612 -2.792 38.074 1.00 74.81 97 LYS A C 1
ATOM 711 O O . LYS A 1 97 ? -14.311 -1.901 37.290 1.00 74.81 97 LYS A O 1
ATOM 716 N N . SER A 1 98 ? -15.237 -3.903 37.697 1.00 82.50 98 SER A N 1
ATOM 717 C CA . SER A 1 98 ? -15.607 -4.234 36.324 1.00 82.50 98 SER A CA 1
ATOM 718 C C . SER A 1 98 ? -16.674 -3.288 35.781 1.00 82.50 98 SER A C 1
ATOM 720 O O . SER A 1 98 ? -16.621 -2.948 34.606 1.00 82.50 98 SER A O 1
ATOM 722 N N . ASN A 1 99 ? -17.615 -2.827 36.611 1.00 87.88 99 ASN A N 1
ATOM 723 C CA . ASN A 1 99 ? -18.657 -1.898 36.169 1.00 87.88 99 ASN A CA 1
ATOM 724 C C . ASN A 1 99 ? -18.115 -0.488 35.909 1.00 87.88 99 ASN A C 1
ATOM 726 O O . ASN A 1 99 ? -18.445 0.103 34.882 1.00 87.88 99 ASN A O 1
ATOM 730 N N . LEU A 1 100 ? -17.258 0.036 36.794 1.00 89.62 100 LEU A N 1
ATOM 731 C CA . LEU A 1 100 ? -16.607 1.331 36.565 1.00 89.62 100 LEU A CA 1
ATOM 732 C C . LEU A 1 100 ? -15.666 1.268 35.357 1.00 89.62 100 LEU A C 1
ATOM 734 O O . LEU A 1 100 ? -15.708 2.145 34.499 1.00 89.62 100 LEU A O 1
ATOM 738 N N . PHE A 1 101 ? -14.863 0.207 35.266 1.00 90.56 101 PHE A N 1
ATOM 739 C CA . PHE A 1 101 ? -13.940 0.004 34.154 1.00 90.56 101 PHE A CA 1
ATOM 740 C C . PHE A 1 101 ? -14.675 -0.150 32.819 1.00 90.56 101 PHE A C 1
ATOM 742 O O . PHE A 1 101 ? -14.277 0.446 31.823 1.00 90.56 101 PHE A O 1
ATOM 749 N N . LYS A 1 102 ? -15.796 -0.881 32.804 1.00 92.81 102 LYS A N 1
ATOM 750 C CA . LYS A 1 102 ? -16.665 -0.979 31.631 1.00 92.81 102 LYS A CA 1
ATOM 751 C C . LYS A 1 102 ? -17.194 0.390 31.212 1.00 92.81 102 LYS A C 1
ATOM 753 O O . LYS A 1 102 ? -17.103 0.717 30.039 1.00 92.81 102 LYS A O 1
ATOM 758 N N . LEU A 1 103 ? -17.696 1.197 32.148 1.00 94.31 103 LEU A N 1
ATOM 759 C CA . LEU A 1 103 ? -18.227 2.525 31.829 1.00 94.31 103 LEU A CA 1
ATOM 760 C C . LEU A 1 103 ? -17.143 3.449 31.251 1.00 94.31 103 LEU A C 1
ATOM 762 O O . LEU A 1 103 ? -17.396 4.136 30.268 1.00 94.31 103 LEU A O 1
ATOM 766 N N . GLN A 1 104 ? -15.926 3.397 31.801 1.00 93.75 104 GLN A N 1
ATOM 767 C CA . GLN A 1 104 ? -14.767 4.124 31.268 1.00 93.75 104 GLN A CA 1
ATOM 768 C C . GLN A 1 104 ? -14.379 3.656 29.857 1.00 93.75 104 GLN A C 1
ATOM 770 O O . GLN A 1 104 ? -14.052 4.482 29.007 1.00 93.75 104 GLN A O 1
ATOM 775 N N . ILE A 1 105 ? -14.414 2.345 29.592 1.00 93.62 105 ILE A N 1
ATOM 776 C CA . ILE A 1 105 ? -14.151 1.792 28.255 1.00 93.62 105 ILE A CA 1
ATOM 777 C C . ILE A 1 105 ? -15.240 2.213 27.272 1.00 93.62 105 ILE A C 1
ATOM 779 O O . ILE A 1 105 ? -14.916 2.642 26.168 1.00 93.62 105 ILE A O 1
ATOM 783 N N . ASP A 1 106 ? -16.507 2.096 27.658 1.00 92.56 106 ASP A N 1
ATOM 784 C CA . ASP A 1 106 ? -17.644 2.437 26.805 1.00 92.56 106 ASP A CA 1
ATOM 785 C C . ASP A 1 106 ? -17.600 3.930 26.430 1.00 92.56 106 ASP A C 1
ATOM 787 O O . ASP A 1 106 ? -17.749 4.279 25.256 1.00 92.56 106 ASP A O 1
ATOM 791 N N . GLU A 1 107 ? -17.299 4.806 27.397 1.00 93.06 107 GLU A N 1
ATOM 792 C CA . GLU A 1 107 ? -17.092 6.240 27.166 1.00 93.06 107 GLU A CA 1
ATOM 793 C C . GLU A 1 107 ? -15.909 6.485 26.216 1.00 93.06 107 GLU A C 1
ATOM 795 O O . GLU A 1 107 ? -16.065 7.149 25.187 1.00 93.06 107 GLU A O 1
ATOM 800 N N . LEU A 1 108 ? -14.750 5.877 26.487 1.00 92.44 108 LEU A N 1
ATOM 801 C CA . LEU A 1 108 ? -13.560 6.020 25.649 1.00 92.44 108 LEU A CA 1
ATOM 802 C C . LEU A 1 108 ? -13.814 5.567 24.206 1.00 92.44 108 LEU A C 1
ATOM 804 O O . LEU A 1 108 ? -13.441 6.267 23.264 1.00 92.44 108 LEU A O 1
ATOM 808 N N . LEU A 1 109 ? -14.438 4.407 24.006 1.00 90.06 109 LEU A N 1
ATOM 809 C CA . LEU A 1 109 ? -14.726 3.872 22.675 1.00 90.06 109 LEU A CA 1
ATOM 810 C C . LEU A 1 109 ? -15.730 4.748 21.924 1.00 90.06 109 LEU A C 1
ATOM 812 O O . LEU A 1 109 ? -15.556 4.959 20.725 1.00 90.06 109 LEU A O 1
ATOM 816 N N . SER A 1 110 ? -16.727 5.310 22.611 1.00 88.25 110 SER A N 1
ATOM 817 C CA . SER A 1 110 ? -17.704 6.208 21.985 1.00 88.25 110 SER A CA 1
ATOM 818 C C . SER A 1 110 ? -17.068 7.482 21.413 1.00 88.25 110 SER A C 1
A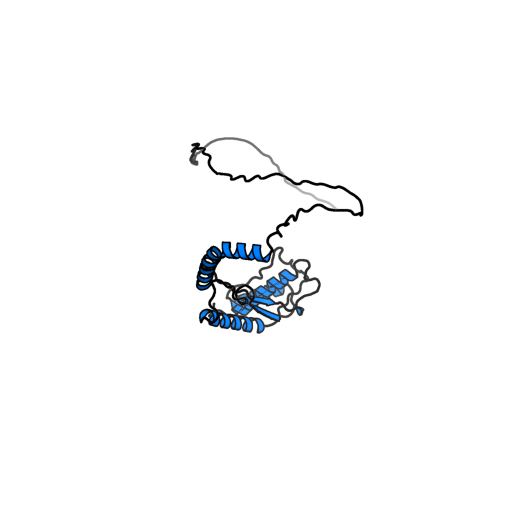TOM 820 O O . SER A 1 110 ? -17.472 7.949 20.348 1.00 88.25 110 SER A O 1
ATOM 822 N N . GLU A 1 111 ? -16.019 7.992 22.064 1.00 87.25 111 GLU A N 1
ATOM 823 C CA . GLU A 1 111 ? -15.308 9.205 21.650 1.00 87.25 111 GLU A CA 1
ATOM 824 C C . GLU A 1 111 ? -14.157 8.945 20.669 1.00 87.25 111 GLU A C 1
ATOM 826 O O . GLU A 1 111 ? -13.730 9.844 19.935 1.00 87.25 111 GLU A O 1
ATOM 831 N N . THR A 1 112 ? -13.608 7.731 20.656 1.00 88.06 112 THR A N 1
ATOM 832 C CA . THR A 1 112 ? -12.388 7.419 19.896 1.00 88.06 112 THR A CA 1
ATOM 833 C C . THR A 1 112 ? -12.647 6.600 18.639 1.00 88.06 112 THR A C 1
ATOM 835 O O . THR A 1 112 ? -11.928 6.782 17.651 1.00 88.06 112 THR A O 1
ATOM 838 N N . LEU A 1 113 ? -13.657 5.728 18.619 1.00 86.56 113 LEU A N 1
ATOM 839 C CA . LEU A 1 113 ? -13.945 4.905 17.448 1.00 86.56 113 LEU A CA 1
ATOM 840 C C . LEU A 1 113 ? -14.459 5.750 16.284 1.00 86.56 113 LEU A C 1
ATOM 842 O O . LEU A 1 113 ? -15.246 6.687 16.437 1.00 86.56 113 LEU A O 1
ATOM 846 N N . VAL A 1 114 ? -14.031 5.382 15.080 1.00 85.19 114 VAL A N 1
ATOM 847 C CA . VAL A 1 114 ? -14.576 5.975 13.862 1.00 85.19 114 VAL A CA 1
ATOM 848 C C . VAL A 1 114 ? -16.022 5.514 13.687 1.00 85.19 114 VAL A C 1
ATOM 850 O O . VAL A 1 114 ? -16.305 4.326 13.548 1.00 85.19 114 VAL A O 1
ATOM 853 N N . THR A 1 115 ? -16.951 6.470 13.676 1.00 82.00 115 THR A N 1
ATOM 854 C CA . THR A 1 115 ? -18.380 6.190 13.526 1.00 82.00 115 THR A CA 1
ATOM 855 C C . THR A 1 115 ? -18.686 5.634 12.136 1.00 82.00 115 THR A C 1
ATOM 857 O O . THR A 1 115 ? -18.671 6.370 11.142 1.00 82.00 115 THR A O 1
ATOM 860 N N . ALA A 1 116 ? -19.009 4.341 12.076 1.00 79.88 116 ALA A N 1
ATOM 861 C CA . ALA A 1 116 ? -19.455 3.673 10.860 1.00 79.88 116 ALA A CA 1
ATOM 862 C C . ALA A 1 116 ? -20.756 4.298 10.327 1.00 79.88 116 ALA A C 1
ATOM 864 O O . ALA A 1 116 ? -21.659 4.642 11.089 1.00 79.88 116 ALA A O 1
ATOM 865 N N . GLY A 1 117 ? -20.852 4.461 9.006 1.00 80.31 117 GLY A N 1
ATOM 866 C CA . GLY A 1 117 ? -22.035 5.032 8.351 1.00 80.31 117 GLY A CA 1
ATOM 867 C C . GLY A 1 117 ? -22.185 6.550 8.507 1.00 80.31 117 GLY A C 1
ATOM 868 O O . GLY A 1 117 ? -23.150 7.128 8.007 1.00 80.31 117 GLY A O 1
ATOM 869 N N . SER A 1 118 ? -21.225 7.221 9.147 1.00 86.88 118 SER A N 1
ATOM 870 C CA . SER A 1 118 ? -21.143 8.679 9.122 1.00 86.88 118 SER A CA 1
ATOM 871 C C . SER A 1 118 ? -20.875 9.186 7.700 1.00 86.88 118 SER A C 1
ATOM 873 O O . SER A 1 118 ? -20.310 8.479 6.856 1.00 86.88 118 SER A O 1
ATOM 875 N N . LYS A 1 119 ? -21.233 10.450 7.432 1.00 87.50 119 LYS A N 1
ATOM 876 C CA . LYS A 1 119 ? -20.947 11.100 6.142 1.00 87.50 119 LYS A CA 1
ATOM 877 C C . LYS A 1 119 ? -19.464 10.974 5.766 1.00 87.50 119 LYS A C 1
ATOM 879 O O . LYS A 1 119 ? -19.160 10.627 4.634 1.00 87.50 119 LYS A O 1
ATOM 884 N N . VAL A 1 120 ? -18.569 11.168 6.738 1.00 85.56 120 VAL A N 1
ATOM 885 C CA . VAL A 1 120 ? -17.114 11.081 6.547 1.00 85.56 120 VAL A CA 1
ATOM 886 C C . VAL A 1 120 ? -16.690 9.679 6.112 1.00 85.56 120 VAL A C 1
ATOM 888 O O . VAL A 1 120 ? -15.980 9.550 5.122 1.00 85.56 120 VAL A O 1
ATOM 891 N N . THR A 1 121 ? -17.160 8.626 6.792 1.00 88.81 121 THR A N 1
ATOM 892 C CA . THR A 1 121 ? -16.831 7.242 6.399 1.00 88.81 121 THR A CA 1
ATOM 893 C C . THR A 1 121 ? -17.369 6.886 5.018 1.00 88.81 121 THR A C 1
ATOM 895 O O . THR A 1 121 ? -16.682 6.241 4.239 1.00 88.81 121 THR A O 1
ATOM 898 N N . ARG A 1 122 ? -18.560 7.379 4.662 1.00 91.44 122 ARG A N 1
ATOM 899 C CA . ARG A 1 122 ? -19.154 7.125 3.346 1.00 91.44 122 ARG A CA 1
ATOM 900 C C . ARG A 1 122 ? -18.386 7.825 2.223 1.00 91.44 122 ARG A C 1
ATOM 902 O O . ARG A 1 122 ? -18.203 7.253 1.152 1.00 91.44 122 ARG A O 1
ATOM 909 N N . ASP A 1 123 ? -17.962 9.064 2.456 1.00 90.69 123 ASP A N 1
ATOM 910 C CA . ASP A 1 123 ? -17.182 9.829 1.484 1.00 90.69 123 ASP A CA 1
ATOM 911 C C . ASP A 1 123 ? -15.770 9.212 1.330 1.00 90.69 123 ASP A C 1
ATOM 913 O O . ASP A 1 123 ? -15.262 9.104 0.213 1.00 90.69 123 ASP A O 1
ATOM 917 N N . LEU A 1 124 ? -15.186 8.693 2.420 1.00 91.06 124 LEU A N 1
ATOM 918 C CA . LEU A 1 124 ? -13.951 7.901 2.398 1.00 91.06 124 LEU A CA 1
ATOM 919 C C . LEU A 1 124 ? -14.110 6.594 1.605 1.00 91.06 124 LEU A C 1
ATOM 921 O O . LEU A 1 124 ? -13.280 6.305 0.748 1.00 91.06 124 LEU A O 1
ATOM 925 N N . ASP A 1 125 ? -15.179 5.830 1.829 1.00 92.25 125 ASP A N 1
ATOM 926 C CA . ASP A 1 125 ? -15.454 4.597 1.079 1.00 92.25 125 ASP A CA 1
ATOM 927 C C . ASP A 1 125 ? -15.631 4.872 -0.421 1.00 92.25 125 ASP A C 1
ATOM 929 O O . ASP A 1 125 ? -15.162 4.104 -1.266 1.00 92.25 125 ASP A O 1
ATOM 933 N N . ALA A 1 126 ? -16.267 5.995 -0.773 1.00 92.50 126 ALA A N 1
ATOM 934 C CA . ALA A 1 126 ? -16.390 6.434 -2.158 1.00 92.50 126 ALA A CA 1
ATOM 935 C C . ALA A 1 126 ? -15.019 6.762 -2.774 1.00 92.50 126 ALA A C 1
ATOM 937 O O . ALA A 1 126 ? -14.739 6.321 -3.891 1.00 92.50 126 ALA A O 1
ATOM 938 N N . ALA A 1 127 ? -14.149 7.466 -2.045 1.00 91.19 127 ALA A N 1
ATOM 939 C CA . ALA A 1 127 ? -12.786 7.758 -2.490 1.00 91.19 127 ALA A CA 1
ATOM 940 C C . ALA A 1 127 ? -11.941 6.479 -2.641 1.00 91.19 127 ALA A C 1
ATOM 942 O O . ALA A 1 127 ? -11.273 6.296 -3.659 1.00 91.19 127 ALA A O 1
ATOM 943 N N . LEU A 1 128 ? -12.017 5.544 -1.687 1.00 92.31 128 LEU A N 1
ATOM 944 C CA . LEU A 1 128 ? -11.329 4.247 -1.758 1.00 92.31 128 LEU A CA 1
ATOM 945 C C . LEU A 1 128 ? -11.797 3.423 -2.961 1.00 92.31 128 LEU A C 1
ATOM 947 O O . LEU A 1 128 ? -10.983 2.788 -3.634 1.00 92.31 128 LEU A O 1
ATOM 951 N N . LYS A 1 129 ? -13.094 3.474 -3.279 1.00 92.31 129 LYS A N 1
ATOM 952 C CA . LYS A 1 129 ? -13.644 2.838 -4.477 1.00 92.31 129 LYS A CA 1
ATOM 953 C C . LYS A 1 129 ? -13.094 3.464 -5.759 1.00 92.31 129 LYS A C 1
ATOM 955 O O . LYS A 1 129 ? -12.676 2.726 -6.645 1.00 92.31 129 LYS A O 1
ATOM 960 N N . GLN A 1 130 ? -13.027 4.794 -5.839 1.00 90.94 130 GLN A N 1
ATOM 961 C CA . GLN A 1 130 ? -12.426 5.489 -6.984 1.00 90.94 130 GLN A CA 1
ATOM 962 C C . GLN A 1 130 ? -10.945 5.131 -7.157 1.00 90.94 130 GLN A C 1
ATOM 964 O O . GLN A 1 130 ? -10.520 4.825 -8.269 1.00 90.94 130 GLN A O 1
ATOM 969 N N . ILE A 1 131 ? -10.173 5.101 -6.064 1.00 91.00 131 ILE A N 1
ATOM 970 C CA . ILE A 1 131 ? -8.766 4.669 -6.079 1.00 91.00 131 ILE A CA 1
ATOM 971 C C . ILE A 1 131 ? -8.656 3.247 -6.625 1.00 91.00 131 ILE A C 1
ATOM 973 O O . ILE A 1 131 ? -7.843 2.983 -7.509 1.00 91.00 131 ILE A O 1
ATOM 977 N N . ARG A 1 132 ? -9.494 2.331 -6.137 1.00 92.56 132 ARG A N 1
ATOM 978 C CA . ARG A 1 132 ? -9.519 0.941 -6.596 1.00 92.56 132 ARG A CA 1
ATOM 979 C C . ARG A 1 132 ? -9.856 0.834 -8.083 1.00 92.56 132 ARG A C 1
ATOM 981 O O . ARG A 1 132 ? -9.184 0.089 -8.790 1.00 92.56 132 ARG A O 1
ATOM 988 N N . ASP A 1 133 ? -10.844 1.580 -8.562 1.00 90.94 133 ASP A N 1
ATOM 989 C CA . ASP A 1 133 ? -11.246 1.554 -9.971 1.00 90.94 133 ASP A CA 1
ATOM 990 C C . ASP A 1 133 ? -10.135 2.099 -10.886 1.00 90.94 133 ASP A C 1
ATOM 992 O O . ASP A 1 133 ? -9.865 1.513 -11.933 1.00 90.94 133 ASP A O 1
ATOM 996 N N . VAL A 1 134 ? -9.415 3.142 -10.456 1.00 91.25 134 VAL A N 1
ATOM 997 C CA . VAL A 1 134 ? -8.240 3.657 -11.178 1.00 91.25 134 VAL A CA 1
ATOM 998 C C . VAL A 1 134 ? -7.093 2.649 -11.185 1.00 91.25 134 VAL A C 1
ATOM 1000 O O . VAL A 1 134 ? -6.496 2.434 -12.234 1.00 91.25 134 VAL A O 1
ATOM 1003 N N . LEU A 1 135 ? -6.793 2.006 -10.052 1.00 91.31 135 LEU A N 1
ATOM 1004 C CA . LEU A 1 135 ? -5.722 1.006 -9.963 1.00 91.31 135 LEU A CA 1
ATOM 1005 C C . LEU A 1 135 ? -5.974 -0.192 -10.889 1.00 91.31 135 LEU A C 1
ATOM 1007 O O . LEU A 1 135 ? -5.041 -0.676 -11.522 1.00 91.31 135 LEU A O 1
ATOM 1011 N N . VAL A 1 136 ? -7.223 -0.650 -10.995 1.00 91.00 136 VAL A N 1
ATOM 1012 C CA . VAL A 1 136 ? -7.599 -1.780 -11.863 1.00 91.00 136 VAL A CA 1
ATOM 1013 C C . VAL A 1 136 ? -7.602 -1.390 -13.346 1.00 91.00 136 VAL A C 1
ATOM 1015 O O . VAL A 1 136 ? -7.313 -2.228 -14.195 1.00 91.00 136 VAL A O 1
ATOM 1018 N N . ALA A 1 137 ? -7.894 -0.129 -13.672 1.00 90.31 137 ALA A N 1
ATOM 1019 C CA . ALA A 1 137 ? -7.930 0.372 -15.048 1.00 90.31 137 ALA A CA 1
ATOM 1020 C C . ALA A 1 137 ? -6.549 0.759 -15.620 1.00 90.31 137 ALA A C 1
ATOM 1022 O O . ALA A 1 137 ? -6.482 1.334 -16.704 1.00 90.31 137 ALA A O 1
ATOM 1023 N N . MET A 1 138 ? -5.456 0.483 -14.902 1.00 89.12 138 MET A N 1
ATOM 1024 C CA . MET A 1 138 ? -4.103 0.869 -15.303 1.00 89.12 138 MET A CA 1
ATOM 1025 C C . MET A 1 138 ? -3.594 0.117 -16.537 1.00 89.12 138 MET A C 1
ATOM 1027 O O . MET A 1 138 ? -3.784 -1.092 -16.688 1.00 89.12 138 MET A O 1
ATOM 1031 N N . ASP A 1 139 ? -2.855 0.828 -17.387 1.00 87.19 139 ASP A N 1
ATOM 1032 C CA . ASP A 1 139 ? -2.300 0.262 -18.611 1.00 87.19 139 ASP A CA 1
ATOM 1033 C C . ASP A 1 139 ? -1.101 -0.639 -18.316 1.00 87.19 139 ASP A C 1
ATOM 1035 O O . ASP A 1 139 ? -0.158 -0.267 -17.605 1.00 87.19 139 ASP A O 1
ATOM 1039 N N . SER A 1 140 ? -1.107 -1.818 -18.935 1.00 90.94 140 SER A N 1
ATOM 1040 C CA . SER A 1 140 ? -0.017 -2.786 -18.839 1.00 90.94 140 SER A CA 1
ATOM 1041 C C . SER A 1 140 ? 1.129 -2.439 -19.789 1.00 90.94 140 SER A C 1
ATOM 1043 O O . SER A 1 140 ? 0.940 -1.944 -20.899 1.00 90.94 140 SER A O 1
ATOM 1045 N N . THR A 1 141 ? 2.355 -2.722 -19.363 1.00 88.44 141 THR A N 1
ATOM 1046 C CA . THR A 1 141 ? 3.586 -2.447 -20.103 1.00 88.44 141 THR A CA 1
ATOM 1047 C C . THR A 1 141 ? 4.365 -3.737 -20.356 1.00 88.44 141 THR A C 1
ATOM 1049 O O . THR A 1 141 ? 4.535 -4.568 -19.465 1.00 88.44 141 THR A O 1
ATOM 1052 N N . LYS A 1 142 ? 4.904 -3.880 -21.572 1.00 88.38 142 LYS A N 1
ATOM 1053 C CA . LYS A 1 142 ? 5.728 -5.027 -21.980 1.00 88.38 142 LYS A CA 1
ATOM 1054 C C . LYS A 1 142 ? 7.018 -5.153 -21.154 1.00 88.38 142 LYS A C 1
ATOM 1056 O O . LYS A 1 142 ? 7.589 -4.152 -20.728 1.00 88.38 142 LYS A O 1
ATOM 1061 N N . GLU A 1 143 ? 7.520 -6.384 -21.025 1.00 90.31 143 GLU A N 1
ATOM 1062 C CA . GLU A 1 143 ? 8.847 -6.678 -20.474 1.00 90.31 143 GLU A CA 1
ATOM 1063 C C . GLU A 1 143 ? 9.961 -5.835 -21.117 1.00 90.31 143 GLU A C 1
ATOM 1065 O O . GLU A 1 143 ? 10.135 -5.828 -22.341 1.00 90.31 143 GLU A O 1
ATOM 1070 N N . MET A 1 144 ? 10.773 -5.192 -20.280 1.00 90.38 144 MET A N 1
ATOM 1071 C CA . MET A 1 144 ? 11.919 -4.386 -20.694 1.00 90.38 144 MET A CA 1
ATOM 1072 C C . MET A 1 144 ? 13.100 -4.503 -19.729 1.00 90.38 144 MET A C 1
ATOM 1074 O O . MET A 1 144 ? 12.983 -5.042 -18.630 1.00 90.38 144 MET A O 1
ATOM 1078 N N . THR A 1 145 ? 14.263 -4.006 -20.149 1.00 91.56 145 THR A N 1
ATOM 1079 C CA . THR A 1 145 ? 15.468 -3.958 -19.309 1.00 91.56 145 THR A CA 1
ATOM 1080 C C . THR A 1 145 ? 15.346 -2.897 -18.213 1.00 91.56 145 THR A C 1
ATOM 1082 O O . THR A 1 145 ? 14.549 -1.962 -18.321 1.00 91.56 145 THR A O 1
ATOM 1085 N N . VAL A 1 146 ? 16.169 -3.008 -17.166 1.00 89.06 146 VAL A N 1
ATOM 1086 C CA . VAL A 1 146 ? 16.188 -2.057 -16.037 1.00 89.06 146 VAL A CA 1
ATOM 1087 C C . VAL A 1 146 ? 16.428 -0.611 -16.500 1.00 89.06 146 VAL A C 1
ATOM 1089 O O . VAL A 1 146 ? 15.751 0.313 -16.042 1.00 89.06 146 VAL A O 1
ATOM 1092 N N . ASP A 1 147 ? 17.327 -0.407 -17.465 1.00 89.56 147 ASP A N 1
ATOM 1093 C CA . ASP A 1 147 ? 17.627 0.924 -18.008 1.00 89.56 147 ASP A CA 1
ATOM 1094 C C . ASP A 1 147 ? 16.446 1.502 -18.799 1.00 89.56 147 ASP A C 1
ATOM 1096 O O . ASP A 1 147 ? 16.107 2.682 -18.667 1.00 89.56 147 ASP A O 1
ATOM 1100 N N . ALA A 1 148 ? 15.776 0.669 -19.601 1.00 90.56 148 ALA A N 1
ATOM 1101 C CA . ALA A 1 148 ? 14.591 1.073 -20.351 1.00 90.56 148 ALA A CA 1
ATOM 1102 C C . ALA A 1 148 ? 13.434 1.441 -19.408 1.00 90.56 148 ALA A C 1
ATOM 1104 O O . ALA A 1 148 ? 12.818 2.493 -19.587 1.00 90.56 148 ALA A O 1
ATOM 1105 N N . ALA A 1 149 ? 13.213 0.640 -18.363 1.00 89.62 149 ALA A N 1
ATOM 1106 C CA . ALA A 1 149 ? 12.211 0.884 -17.326 1.00 89.62 149 ALA A CA 1
ATOM 1107 C C . ALA A 1 149 ? 12.456 2.203 -16.583 1.00 89.62 149 ALA A C 1
ATOM 1109 O O . ALA A 1 149 ? 11.548 3.023 -16.436 1.00 89.62 149 ALA A O 1
ATOM 1110 N N . THR A 1 150 ? 13.704 2.457 -16.185 1.00 90.38 150 THR A N 1
ATOM 1111 C CA . THR A 1 150 ? 14.091 3.698 -15.497 1.00 90.38 150 THR A CA 1
ATOM 1112 C C . THR A 1 150 ? 13.871 4.926 -16.380 1.00 90.38 150 THR A C 1
ATOM 1114 O O . THR A 1 150 ? 13.403 5.967 -15.913 1.00 90.38 150 THR A O 1
ATOM 1117 N N . ASN A 1 151 ? 14.171 4.815 -17.674 1.00 90.75 151 ASN A N 1
ATOM 1118 C CA . ASN A 1 151 ? 13.935 5.891 -18.633 1.00 90.75 151 ASN A CA 1
ATOM 1119 C C . ASN A 1 151 ? 12.443 6.113 -18.912 1.00 90.75 151 ASN A C 1
ATOM 1121 O O . ASN A 1 151 ? 12.026 7.262 -19.057 1.00 90.75 151 ASN A O 1
ATOM 1125 N N . LEU A 1 152 ? 11.642 5.048 -18.969 1.00 90.69 152 LEU A N 1
ATOM 1126 C CA . LEU A 1 152 ? 10.196 5.130 -19.166 1.00 90.69 152 LEU A CA 1
ATOM 1127 C C . LEU A 1 152 ? 9.511 5.829 -17.989 1.00 90.69 152 LEU A C 1
ATOM 1129 O O . LEU A 1 152 ? 8.821 6.820 -18.211 1.00 90.69 152 LEU A O 1
ATOM 1133 N N . VAL A 1 153 ? 9.782 5.403 -16.751 1.00 90.69 153 VAL A N 1
ATOM 1134 C CA . VAL A 1 153 ? 9.230 6.038 -15.537 1.00 90.69 153 VAL A CA 1
ATOM 1135 C C . VAL A 1 153 ? 9.620 7.510 -15.472 1.00 90.69 153 VAL A C 1
ATOM 1137 O O . VAL A 1 153 ? 8.787 8.364 -15.188 1.00 90.69 153 VAL A O 1
ATOM 1140 N N . ARG A 1 154 ? 10.868 7.838 -15.819 1.00 91.00 154 ARG A N 1
ATOM 1141 C CA . ARG A 1 154 ? 11.334 9.228 -15.858 1.00 91.00 154 ARG A CA 1
ATOM 1142 C C . ARG A 1 154 ? 10.581 10.066 -16.892 1.00 91.00 154 ARG A C 1
ATOM 1144 O O . ARG A 1 154 ? 10.275 11.223 -16.618 1.00 91.00 154 ARG A O 1
ATOM 1151 N N . LYS A 1 155 ? 10.323 9.517 -18.084 1.00 90.44 155 LYS A N 1
ATOM 1152 C CA . LYS A 1 155 ? 9.601 10.203 -19.170 1.00 90.44 155 LYS A CA 1
ATOM 1153 C C . LYS A 1 155 ? 8.127 10.395 -18.826 1.00 90.44 155 LYS A C 1
ATOM 1155 O O . LYS A 1 155 ? 7.655 11.527 -18.863 1.00 90.44 155 LYS A O 1
ATOM 1160 N N . LEU A 1 156 ? 7.441 9.318 -18.450 1.00 88.31 156 LEU A N 1
ATOM 1161 C CA . LEU A 1 156 ? 6.029 9.364 -18.075 1.00 88.31 156 LEU A CA 1
ATOM 1162 C C . LEU A 1 156 ? 5.821 10.216 -16.818 1.00 88.31 156 LEU A C 1
ATOM 1164 O O . LEU A 1 156 ? 4.910 11.031 -16.770 1.00 88.31 156 LEU A O 1
ATOM 1168 N N . GLY A 1 157 ? 6.725 10.121 -15.841 1.00 87.12 157 GLY A N 1
ATOM 1169 C CA . GLY A 1 157 ? 6.705 10.957 -14.644 1.00 87.12 157 GLY A CA 1
ATOM 1170 C C . GLY A 1 157 ? 6.795 12.450 -14.960 1.00 87.12 157 GLY A C 1
ATOM 1171 O O . GLY A 1 157 ? 6.013 13.222 -14.412 1.00 87.12 157 GLY A O 1
ATOM 1172 N N . LYS A 1 158 ? 7.665 12.857 -15.899 1.00 87.75 158 LYS A N 1
ATOM 1173 C CA . LYS A 1 158 ? 7.729 14.253 -16.371 1.00 87.75 158 LYS A CA 1
ATOM 1174 C C . LYS A 1 158 ? 6.430 14.709 -17.029 1.00 87.75 158 LYS A C 1
ATOM 1176 O O . LYS A 1 158 ? 6.049 15.856 -16.843 1.00 87.75 158 LYS A O 1
ATOM 1181 N N . GLN A 1 159 ? 5.774 13.834 -17.791 1.00 85.50 159 GLN A N 1
ATOM 1182 C CA . GLN A 1 159 ? 4.499 14.149 -18.437 1.00 85.50 159 GLN A CA 1
ATOM 1183 C C . GLN A 1 159 ? 3.354 14.269 -17.425 1.00 85.50 159 GLN A C 1
ATOM 1185 O O . GLN A 1 159 ? 2.550 15.184 -17.544 1.00 85.50 159 GLN A O 1
ATOM 1190 N N . ALA A 1 160 ? 3.307 13.392 -16.420 1.00 83.62 160 ALA A N 1
ATOM 1191 C CA . ALA A 1 160 ? 2.223 13.350 -15.439 1.00 83.62 160 ALA A CA 1
ATOM 1192 C C . ALA A 1 160 ? 2.372 14.372 -14.295 1.00 83.62 160 ALA A C 1
ATOM 1194 O O . ALA A 1 160 ? 1.389 14.954 -13.858 1.00 83.62 160 ALA A O 1
ATOM 1195 N N . THR A 1 161 ? 3.591 14.594 -13.791 1.00 79.75 161 THR A N 1
ATOM 1196 C CA . THR A 1 161 ? 3.841 15.390 -12.565 1.00 79.75 161 THR A CA 1
ATOM 1197 C C . THR A 1 161 ? 4.621 16.685 -12.810 1.00 79.75 161 THR A C 1
ATOM 1199 O O . THR A 1 161 ? 4.958 17.407 -11.869 1.00 79.75 161 THR A O 1
ATOM 1202 N N . GLY A 1 162 ? 5.015 16.953 -14.059 1.00 80.81 162 GLY A N 1
ATOM 1203 C CA . GLY A 1 162 ? 5.930 18.045 -14.411 1.00 80.81 162 GLY A CA 1
ATOM 1204 C C . GLY A 1 162 ? 7.392 17.809 -13.998 1.00 80.81 162 GLY A C 1
ATOM 1205 O O . GLY A 1 162 ? 8.278 18.531 -14.452 1.00 80.81 162 GLY A O 1
ATOM 1206 N N . HIS A 1 163 ? 7.683 16.778 -13.194 1.00 84.25 163 HIS A N 1
ATOM 1207 C CA . HIS A 1 163 ? 9.018 16.481 -12.670 1.00 84.25 163 HIS A CA 1
ATOM 1208 C C . HIS A 1 163 ? 9.445 15.040 -12.964 1.00 84.25 163 HIS A C 1
ATOM 1210 O O . HIS A 1 163 ? 8.641 14.145 -13.209 1.00 84.25 163 HIS A O 1
ATOM 1216 N N . ALA A 1 164 ? 10.754 14.792 -12.954 1.00 83.88 164 ALA A N 1
ATOM 1217 C CA . ALA A 1 164 ? 11.282 13.448 -13.152 1.00 83.88 164 ALA A CA 1
ATOM 1218 C C . ALA A 1 164 ? 10.989 12.566 -11.929 1.00 83.88 164 ALA A C 1
ATOM 1220 O O . ALA A 1 164 ? 11.565 12.774 -10.864 1.00 83.88 164 ALA A O 1
ATOM 1221 N N . VAL A 1 165 ? 10.146 11.547 -12.102 1.00 89.12 165 VAL A N 1
ATOM 1222 C CA . VAL A 1 165 ? 9.944 10.505 -11.088 1.00 89.12 165 VAL A CA 1
ATOM 1223 C C . VAL A 1 165 ? 11.083 9.490 -11.186 1.00 89.12 165 VAL A C 1
ATOM 1225 O O . VAL A 1 165 ? 11.393 8.990 -12.270 1.00 89.12 165 VAL A O 1
ATOM 1228 N N . ALA A 1 166 ? 11.726 9.209 -10.054 1.00 89.75 166 ALA A N 1
ATOM 1229 C CA . ALA A 1 166 ? 12.744 8.172 -9.924 1.00 89.75 166 ALA A CA 1
ATOM 1230 C C . ALA A 1 166 ? 12.140 6.899 -9.318 1.00 89.75 166 ALA A C 1
ATOM 1232 O O . ALA A 1 166 ? 11.205 6.964 -8.519 1.00 89.75 166 ALA A O 1
ATOM 1233 N N . ILE A 1 167 ? 12.693 5.743 -9.689 1.00 91.31 167 ILE A N 1
ATOM 1234 C CA . ILE A 1 167 ? 12.320 4.463 -9.086 1.00 91.31 167 ILE A CA 1
ATOM 1235 C C . ILE A 1 167 ? 13.052 4.341 -7.738 1.00 91.31 167 ILE A C 1
ATOM 1237 O O . ILE A 1 167 ? 14.280 4.454 -7.726 1.00 91.31 167 ILE A O 1
ATOM 1241 N N . PRO A 1 168 ? 12.344 4.104 -6.619 1.00 92.69 168 PRO A N 1
ATOM 1242 C CA . PRO A 1 168 ? 12.957 3.962 -5.302 1.00 92.69 168 PRO A CA 1
ATOM 1243 C C . PRO A 1 168 ? 13.562 2.559 -5.145 1.00 92.69 168 PRO A C 1
ATOM 1245 O O . PRO A 1 168 ? 12.980 1.686 -4.500 1.00 92.69 168 PRO A O 1
ATOM 1248 N N . PHE A 1 169 ? 14.699 2.310 -5.797 1.00 91.81 169 PHE A N 1
ATOM 1249 C CA . PHE A 1 169 ? 15.401 1.036 -5.655 1.00 91.81 169 PHE A CA 1
ATOM 1250 C C . PHE A 1 169 ? 15.945 0.866 -4.224 1.00 91.81 169 PHE A C 1
ATOM 1252 O O . PHE A 1 169 ? 16.446 1.836 -3.657 1.00 91.81 169 PHE A O 1
ATOM 1259 N N . PRO A 1 170 ? 15.845 -0.341 -3.637 1.00 90.25 170 PRO A N 1
ATOM 1260 C CA . PRO A 1 170 ? 16.498 -0.660 -2.370 1.00 90.25 170 PRO A CA 1
ATOM 1261 C C . PRO A 1 170 ? 18.022 -0.697 -2.537 1.00 90.25 170 PRO A C 1
ATOM 1263 O O . PRO A 1 170 ? 18.514 -0.850 -3.654 1.00 90.25 170 PRO A O 1
ATOM 1266 N N . ASP A 1 171 ? 18.750 -0.632 -1.423 1.00 88.19 171 ASP A N 1
ATOM 1267 C CA . ASP A 1 171 ? 20.193 -0.863 -1.402 1.00 88.19 171 ASP A CA 1
ATOM 1268 C C . ASP A 1 171 ? 20.508 -2.372 -1.329 1.00 88.19 171 ASP A C 1
ATOM 1270 O O . ASP A 1 171 ? 19.956 -3.065 -0.466 1.00 88.19 171 ASP A O 1
ATOM 1274 N N . PRO A 1 172 ? 21.403 -2.908 -2.185 1.00 89.56 172 PRO A N 1
ATOM 1275 C CA . PRO A 1 172 ? 22.117 -2.225 -3.268 1.00 89.56 172 PRO A CA 1
ATOM 1276 C C . PRO A 1 172 ? 21.218 -1.959 -4.484 1.00 89.56 172 PRO A C 1
ATOM 1278 O O . PRO A 1 172 ? 20.340 -2.754 -4.794 1.00 89.56 172 PRO A O 1
ATOM 1281 N N . ALA A 1 173 ? 21.477 -0.877 -5.220 1.00 87.88 173 ALA A N 1
ATOM 1282 C CA . ALA A 1 173 ? 20.782 -0.600 -6.477 1.00 87.88 173 ALA A CA 1
ATOM 1283 C C . ALA A 1 173 ? 21.095 -1.668 -7.555 1.00 87.88 173 ALA A C 1
ATOM 1285 O O . ALA A 1 173 ? 22.181 -2.262 -7.545 1.00 87.88 173 ALA A O 1
ATOM 1286 N N . PRO A 1 174 ? 20.189 -1.905 -8.526 1.00 86.81 174 PRO A N 1
ATOM 1287 C CA . PRO A 1 174 ? 20.427 -2.884 -9.581 1.00 86.81 174 PRO A CA 1
ATOM 1288 C C . PRO A 1 174 ? 21.646 -2.493 -10.429 1.00 86.81 174 PRO A C 1
ATOM 1290 O O . PRO A 1 174 ? 21.742 -1.372 -10.926 1.00 86.81 174 PRO A O 1
ATOM 1293 N N . ALA A 1 175 ? 22.573 -3.436 -10.612 1.00 83.25 175 ALA A N 1
ATOM 1294 C CA . ALA A 1 175 ? 23.763 -3.226 -11.430 1.00 83.25 175 ALA A CA 1
ATOM 1295 C C . ALA A 1 175 ? 23.401 -2.955 -12.902 1.00 83.25 175 ALA A C 1
ATOM 1297 O O . ALA A 1 175 ? 22.457 -3.541 -13.444 1.00 83.25 175 ALA A O 1
ATOM 1298 N N . ALA A 1 176 ? 24.192 -2.109 -13.565 1.00 75.31 176 ALA A N 1
ATOM 1299 C CA . ALA A 1 176 ? 24.052 -1.854 -14.995 1.00 75.31 176 ALA A CA 1
ATOM 1300 C C . ALA A 1 176 ? 24.205 -3.169 -15.782 1.00 75.31 176 ALA A C 1
ATOM 1302 O O . ALA A 1 176 ? 25.184 -3.895 -15.608 1.00 75.31 176 ALA A O 1
ATOM 1303 N N . GLY A 1 177 ? 23.221 -3.497 -16.622 1.00 71.75 177 GLY A N 1
ATOM 1304 C CA . GLY A 1 177 ? 23.212 -4.745 -17.394 1.00 71.75 177 GLY A CA 1
ATOM 1305 C C . GLY A 1 177 ? 22.731 -5.990 -16.637 1.00 71.75 177 GLY A C 1
ATOM 1306 O O . GLY A 1 177 ? 22.889 -7.101 -17.146 1.00 71.75 177 GLY A O 1
ATOM 1307 N N . LEU A 1 178 ? 22.121 -5.846 -15.454 1.00 83.06 178 LEU A N 1
ATOM 1308 C CA . LEU A 1 178 ? 21.455 -6.963 -14.781 1.00 83.06 178 LEU A CA 1
ATOM 1309 C C . LEU A 1 178 ? 20.431 -7.616 -15.728 1.00 83.06 178 LEU A C 1
ATOM 1311 O O . LEU A 1 178 ? 19.528 -6.947 -16.232 1.00 83.06 178 LEU A O 1
ATOM 1315 N N . ALA A 1 179 ? 20.534 -8.936 -15.923 1.00 83.06 179 ALA A N 1
ATOM 1316 C CA . ALA A 1 179 ? 19.578 -9.749 -16.682 1.00 83.06 179 ALA A CA 1
ATOM 1317 C C . ALA A 1 179 ? 18.256 -9.939 -15.902 1.00 83.06 179 ALA A C 1
ATOM 1319 O O . ALA A 1 179 ? 17.834 -11.050 -15.558 1.00 83.06 179 ALA A O 1
ATOM 1320 N N . LEU A 1 180 ? 17.628 -8.820 -15.554 1.00 86.62 180 LEU A N 1
ATOM 1321 C CA . LEU A 1 180 ? 16.313 -8.711 -14.951 1.00 86.62 180 LEU A CA 1
ATOM 1322 C C . LEU A 1 180 ? 15.417 -7.971 -15.937 1.00 86.62 180 LEU A C 1
ATOM 1324 O O . LEU A 1 180 ? 15.733 -6.867 -16.381 1.00 86.62 180 LEU A O 1
ATOM 1328 N N . LYS A 1 181 ? 14.288 -8.594 -16.258 1.00 89.00 181 LYS A N 1
ATOM 1329 C CA . LYS A 1 181 ? 13.237 -7.958 -17.035 1.00 89.00 181 LYS A CA 1
ATOM 1330 C C . LYS A 1 181 ? 12.180 -7.418 -16.088 1.00 89.00 181 LYS A C 1
ATOM 1332 O O . LYS A 1 181 ? 11.726 -8.132 -15.191 1.00 89.00 181 LYS A O 1
ATOM 1337 N N . LEU A 1 182 ? 11.822 -6.161 -16.290 1.00 90.81 182 LEU A N 1
ATOM 1338 C CA . LEU A 1 182 ? 10.764 -5.471 -15.573 1.00 90.81 182 LEU A CA 1
ATOM 1339 C C . LEU A 1 182 ? 9.569 -5.337 -16.514 1.00 90.81 182 LEU A C 1
ATOM 1341 O O . LEU A 1 182 ? 9.724 -4.922 -17.660 1.00 90.81 182 LEU A O 1
ATOM 1345 N N . ALA A 1 183 ? 8.396 -5.710 -16.031 1.00 92.81 183 ALA A N 1
ATOM 1346 C CA . ALA A 1 183 ? 7.117 -5.478 -16.686 1.00 92.81 183 ALA A CA 1
ATOM 1347 C C . ALA A 1 183 ? 6.206 -4.766 -15.690 1.00 92.81 183 ALA A C 1
ATOM 1349 O O . ALA A 1 183 ? 6.504 -4.734 -14.493 1.00 92.81 183 ALA A O 1
ATOM 1350 N N . PHE A 1 184 ? 5.132 -4.169 -16.185 1.00 93.75 184 PHE A N 1
ATOM 1351 C CA . PHE A 1 184 ? 4.082 -3.618 -15.342 1.00 93.75 184 PHE A CA 1
ATOM 1352 C C . PHE A 1 184 ? 2.751 -4.165 -15.833 1.00 93.75 184 PHE A C 1
ATOM 1354 O O . PHE A 1 184 ? 2.497 -4.177 -17.033 1.00 93.75 184 PHE A O 1
ATOM 1361 N N . GLU A 1 185 ? 1.916 -4.597 -14.911 1.00 93.81 185 GLU A N 1
ATOM 1362 C CA . GLU A 1 185 ? 0.555 -5.048 -15.163 1.00 93.81 185 GLU A CA 1
ATOM 1363 C C . GLU A 1 185 ? -0.324 -4.455 -14.062 1.00 93.81 185 GLU A C 1
ATOM 1365 O O . GLU A 1 185 ? 0.182 -4.132 -12.984 1.00 93.81 185 GLU A O 1
ATOM 1370 N N . ALA A 1 186 ? -1.614 -4.262 -14.328 1.00 93.12 186 ALA A N 1
ATOM 1371 C CA . ALA A 1 186 ? -2.531 -3.783 -13.300 1.00 93.12 186 ALA A CA 1
ATOM 1372 C C . ALA A 1 186 ? -2.548 -4.755 -12.099 1.00 93.12 186 ALA A C 1
ATOM 1374 O O . ALA A 1 186 ? -2.381 -5.962 -12.291 1.00 93.12 186 ALA A O 1
ATOM 1375 N N . PRO A 1 187 ? -2.734 -4.272 -10.856 1.00 94.69 187 PRO A N 1
ATOM 1376 C CA . PRO A 1 187 ? -2.838 -5.152 -9.701 1.00 94.69 187 PRO A CA 1
ATOM 1377 C C . PRO A 1 187 ? -3.986 -6.159 -9.868 1.00 94.69 187 PRO A C 1
ATOM 1379 O O . PRO A 1 187 ? -5.106 -5.773 -10.196 1.00 94.69 187 PRO A O 1
ATOM 1382 N N . GLU A 1 188 ? -3.724 -7.437 -9.591 1.00 93.19 188 GLU A N 1
ATOM 1383 C CA . GLU A 1 188 ? -4.722 -8.512 -9.715 1.00 93.19 188 GLU A CA 1
ATOM 1384 C C . GLU A 1 188 ? -5.831 -8.368 -8.664 1.00 93.19 188 GLU A C 1
ATOM 1386 O O . GLU A 1 188 ? -7.014 -8.573 -8.933 1.00 93.19 188 GLU A O 1
ATOM 1391 N N . VAL A 1 189 ? -5.436 -7.968 -7.455 1.00 93.25 189 VAL A N 1
ATOM 1392 C CA . VAL A 1 189 ? -6.330 -7.762 -6.318 1.00 93.25 189 VAL A CA 1
ATOM 1393 C C . VAL A 1 189 ? -6.010 -6.423 -5.672 1.00 93.25 189 VAL A C 1
ATOM 1395 O O . VAL A 1 189 ? -4.850 -6.119 -5.380 1.00 93.25 189 VAL A O 1
ATOM 1398 N N . VAL A 1 190 ? -7.055 -5.636 -5.415 1.00 94.69 190 VAL A N 1
ATOM 1399 C CA . VAL A 1 190 ? -6.980 -4.379 -4.666 1.00 94.69 190 VAL A CA 1
ATOM 1400 C C . VAL A 1 190 ? -7.975 -4.441 -3.518 1.00 94.69 190 VAL A C 1
ATOM 1402 O O . VAL A 1 190 ? -9.183 -4.415 -3.754 1.00 94.69 190 VAL A O 1
ATOM 1405 N N . ASN A 1 191 ? -7.463 -4.511 -2.290 1.00 94.81 191 ASN A N 1
ATOM 1406 C CA . ASN A 1 191 ? -8.266 -4.633 -1.076 1.00 94.81 191 ASN A CA 1
ATOM 1407 C C . ASN A 1 191 ? -7.843 -3.601 -0.037 1.00 94.81 191 ASN A C 1
ATOM 1409 O O . ASN A 1 191 ? -6.662 -3.298 0.112 1.00 94.81 191 ASN A O 1
ATOM 1413 N N . VAL A 1 192 ? -8.807 -3.114 0.736 1.00 94.38 192 VAL A N 1
ATOM 1414 C CA . VAL A 1 192 ? -8.523 -2.318 1.929 1.00 94.38 192 VAL A CA 1
ATOM 1415 C C . VAL A 1 192 ? -8.169 -3.273 3.068 1.00 94.38 192 VAL A C 1
ATOM 1417 O O . VAL A 1 192 ? -8.858 -4.272 3.275 1.00 94.38 192 VAL A O 1
ATOM 1420 N N . VAL A 1 193 ? -7.085 -2.992 3.783 1.00 94.19 193 VAL A N 1
ATOM 1421 C CA . VAL A 1 193 ? -6.554 -3.823 4.871 1.00 94.19 193 VAL A CA 1
ATOM 1422 C C . VAL A 1 193 ? -6.321 -2.979 6.130 1.00 94.19 193 VAL A C 1
ATOM 1424 O O . VAL A 1 193 ? -6.459 -1.758 6.117 1.00 94.19 193 VAL A O 1
ATOM 1427 N N . GLY A 1 194 ? -6.004 -3.636 7.246 1.00 92.06 194 GLY A N 1
ATOM 1428 C CA . GLY A 1 194 ? -5.702 -2.967 8.513 1.00 92.06 194 GLY A CA 1
ATOM 1429 C C . GLY A 1 194 ? -6.926 -2.739 9.402 1.00 92.06 194 GLY A C 1
ATOM 1430 O O . GLY A 1 194 ? -7.909 -3.477 9.345 1.00 92.06 194 GLY A O 1
ATOM 1431 N N . SER A 1 195 ? -6.848 -1.732 10.271 1.00 91.00 195 SER A N 1
ATOM 1432 C CA . SER A 1 195 ? -7.852 -1.468 11.314 1.00 91.00 195 SER A CA 1
ATOM 1433 C C . SER A 1 195 ? -9.181 -0.936 10.772 1.00 91.00 195 SER A C 1
ATOM 1435 O O . SER A 1 195 ? -10.220 -1.166 11.389 1.00 91.00 195 SER A O 1
ATOM 1437 N N . TYR A 1 196 ? -9.165 -0.266 9.616 1.00 91.50 196 TYR A N 1
ATOM 1438 C CA . TYR A 1 196 ? -10.351 0.333 9.005 1.00 91.50 196 TYR A CA 1
ATOM 1439 C C . TYR A 1 196 ? -11.435 -0.688 8.614 1.00 91.50 196 TYR A C 1
ATOM 1441 O O . TYR A 1 196 ? -12.533 -0.597 9.164 1.00 91.50 196 TYR A O 1
ATOM 1449 N N . PRO A 1 197 ? -11.169 -1.701 7.761 1.00 91.06 197 PRO A N 1
ATOM 1450 C CA . PRO A 1 197 ? -12.189 -2.687 7.390 1.00 91.06 197 PRO A CA 1
ATOM 1451 C C . PRO A 1 197 ? -12.634 -3.562 8.571 1.00 91.06 197 PRO A C 1
ATOM 1453 O O . PRO A 1 197 ? -13.715 -4.138 8.530 1.00 91.06 197 PRO A O 1
ATOM 1456 N N . LEU A 1 198 ? -11.821 -3.651 9.630 1.00 90.38 198 LEU A N 1
ATOM 1457 C CA . LEU A 1 198 ? -12.156 -4.366 10.864 1.00 90.38 198 LEU A CA 1
ATOM 1458 C C . LEU A 1 198 ? -13.044 -3.547 11.815 1.00 90.38 198 LEU A C 1
ATOM 1460 O O . LEU A 1 198 ? -13.439 -4.060 12.858 1.00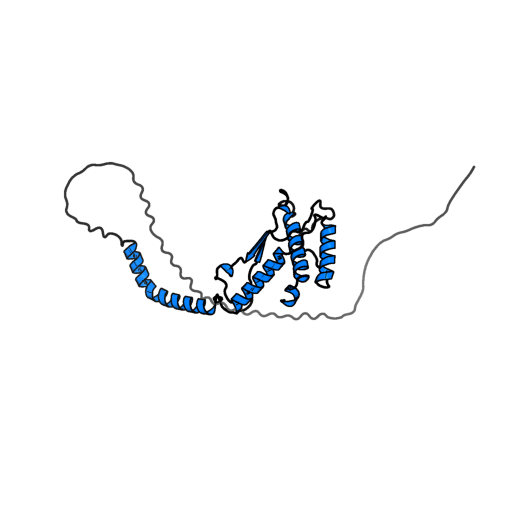 90.38 198 LEU A O 1
ATOM 1464 N N . GLY A 1 199 ? -13.331 -2.277 11.505 1.00 87.44 199 GLY A N 1
ATOM 1465 C CA . GLY A 1 199 ? -14.080 -1.389 12.399 1.00 87.44 199 GLY A CA 1
ATOM 1466 C C . GLY A 1 199 ? -13.325 -1.031 13.685 1.00 87.44 199 GLY A C 1
ATOM 1467 O O . GLY A 1 199 ? -13.925 -0.547 14.637 1.00 87.44 199 GLY A O 1
ATOM 1468 N N . MET A 1 200 ? -12.009 -1.259 13.718 1.00 87.44 200 MET A N 1
ATOM 1469 C CA . MET A 1 200 ? -11.132 -0.967 14.861 1.00 87.44 200 MET A CA 1
ATOM 1470 C C . MET A 1 200 ? -10.313 0.311 14.648 1.00 87.44 200 MET A C 1
ATOM 1472 O O . MET A 1 200 ? -9.352 0.586 15.365 1.00 87.44 200 MET A O 1
ATOM 1476 N N . ALA A 1 201 ? -10.640 1.067 13.604 1.00 88.12 201 ALA A N 1
ATOM 1477 C CA . ALA A 1 201 ? -10.025 2.344 13.311 1.00 88.12 201 ALA A CA 1
ATOM 1478 C C . ALA A 1 201 ? -10.392 3.366 14.399 1.00 88.12 201 ALA A C 1
ATOM 1480 O O . ALA A 1 201 ? -11.566 3.598 14.691 1.00 88.12 201 ALA A O 1
ATOM 1481 N N . VAL A 1 202 ? -9.366 3.998 14.966 1.00 87.75 202 VAL A N 1
ATOM 1482 C CA . VAL A 1 202 ? -9.493 5.013 16.013 1.00 87.75 202 VAL A CA 1
ATOM 1483 C C . VAL A 1 202 ? -9.112 6.379 15.454 1.00 87.75 202 VAL A C 1
ATOM 1485 O O . VAL A 1 202 ? -8.127 6.522 14.725 1.00 87.75 202 VAL A O 1
ATOM 1488 N N . ARG A 1 203 ? -9.883 7.402 15.816 1.00 82.62 203 ARG A N 1
ATOM 1489 C CA . ARG A 1 203 ? -9.577 8.800 15.526 1.00 82.62 203 ARG A CA 1
ATOM 1490 C C . ARG A 1 203 ? -8.396 9.244 16.386 1.00 82.62 203 ARG A C 1
ATOM 1492 O O . ARG A 1 203 ? -8.530 9.408 17.595 1.00 82.62 203 ARG A O 1
ATOM 1499 N N . THR A 1 204 ? -7.244 9.472 15.761 1.00 82.38 204 THR A N 1
ATOM 1500 C CA . THR A 1 204 ? -6.079 10.056 16.442 1.00 82.38 204 THR A CA 1
ATOM 1501 C C . THR A 1 204 ? -5.953 11.545 16.121 1.00 82.38 204 THR A C 1
ATOM 1503 O O . THR A 1 204 ? -6.437 12.015 15.094 1.00 82.38 204 THR A O 1
ATOM 1506 N N . GLN A 1 205 ? -5.284 12.301 16.993 1.00 75.19 205 GLN A N 1
ATOM 1507 C CA . GLN A 1 205 ? -5.068 13.742 16.800 1.00 75.19 205 GLN A CA 1
ATOM 1508 C C . GLN A 1 205 ? -4.080 14.071 15.669 1.00 75.19 205 GLN A C 1
ATOM 1510 O O . GLN A 1 205 ? -4.057 15.204 15.200 1.00 75.19 205 GLN A O 1
ATOM 1515 N N . ARG A 1 206 ? -3.224 13.119 15.270 1.00 77.81 206 ARG A N 1
ATOM 1516 C CA . ARG A 1 206 ? -2.096 13.381 14.359 1.00 77.81 206 ARG A CA 1
ATOM 1517 C C . ARG A 1 206 ? -2.322 12.860 12.950 1.00 77.81 206 ARG A C 1
ATOM 1519 O O . ARG A 1 206 ? -1.992 13.556 11.997 1.00 77.81 206 ARG A O 1
ATOM 1526 N N . SER A 1 207 ? -2.832 11.641 12.811 1.00 78.50 207 SER A N 1
ATOM 1527 C CA . SER A 1 207 ? -3.017 11.028 11.498 1.00 78.50 207 SER A CA 1
ATOM 1528 C C . SER A 1 207 ? -4.070 9.928 11.521 1.00 78.50 207 SER A C 1
ATOM 1530 O O . SER A 1 207 ? -4.197 9.153 12.471 1.00 78.50 207 SER A O 1
ATOM 1532 N N . PHE A 1 208 ? -4.824 9.856 10.433 1.00 85.06 208 PHE A N 1
ATOM 1533 C CA . PHE A 1 208 ? -5.734 8.765 10.148 1.00 85.06 208 PHE A CA 1
ATOM 1534 C C . PHE A 1 208 ? -5.310 8.150 8.820 1.00 85.06 208 PHE A C 1
ATOM 1536 O O . PHE A 1 208 ? -5.320 8.832 7.798 1.00 85.06 208 PHE A O 1
ATOM 1543 N N . ASN A 1 209 ? -4.904 6.883 8.857 1.00 88.81 209 ASN A N 1
ATOM 1544 C CA . ASN A 1 209 ? -4.379 6.176 7.698 1.00 88.81 209 ASN A CA 1
ATOM 1545 C C . ASN A 1 209 ? -5.254 4.960 7.407 1.00 88.81 209 ASN A C 1
ATOM 1547 O O . ASN A 1 209 ? -5.686 4.264 8.327 1.00 88.81 209 ASN A O 1
ATOM 1551 N N . VAL A 1 210 ? -5.479 4.704 6.123 1.00 91.81 210 VAL A N 1
ATOM 1552 C CA . VAL A 1 210 ? -6.148 3.502 5.631 1.00 91.81 210 VAL A CA 1
ATOM 1553 C C . VAL A 1 210 ? -5.181 2.786 4.706 1.00 91.81 210 VAL A C 1
ATOM 1555 O O . VAL A 1 210 ? -4.701 3.372 3.736 1.00 91.81 210 VAL A O 1
ATOM 1558 N N . ASP A 1 211 ? -4.903 1.523 5.007 1.00 92.75 211 ASP A N 1
ATOM 1559 C CA . ASP A 1 211 ? -3.971 0.731 4.221 1.00 92.75 211 ASP A CA 1
ATOM 1560 C C . ASP A 1 211 ? -4.698 0.081 3.040 1.00 92.75 211 ASP A C 1
ATOM 1562 O O . ASP A 1 211 ? -5.736 -0.567 3.194 1.00 92.75 211 ASP A O 1
ATOM 1566 N N . VAL A 1 212 ? -4.136 0.234 1.841 1.00 94.38 212 VAL A N 1
ATOM 1567 C CA . VAL A 1 212 ? -4.634 -0.402 0.616 1.00 94.38 212 VAL A CA 1
ATOM 1568 C C . VAL A 1 212 ? -3.586 -1.386 0.117 1.00 94.38 212 VAL A C 1
ATOM 1570 O O . VAL A 1 212 ? -2.454 -1.019 -0.203 1.00 94.38 212 VAL A O 1
ATOM 1573 N N . LEU A 1 213 ? -3.969 -2.655 0.044 1.00 95.19 213 LEU A N 1
ATOM 1574 C CA . LEU A 1 213 ? -3.176 -3.723 -0.536 1.00 95.19 213 LEU A CA 1
ATOM 1575 C C . LEU A 1 213 ? -3.410 -3.756 -2.045 1.00 95.19 213 LEU A C 1
ATOM 1577 O O . LEU A 1 213 ? -4.539 -3.935 -2.492 1.00 95.19 213 LEU A O 1
ATOM 1581 N N . ALA A 1 214 ? -2.328 -3.637 -2.813 1.00 95.69 214 ALA A N 1
ATOM 1582 C CA . ALA A 1 214 ? -2.306 -3.857 -4.254 1.00 95.69 214 ALA A CA 1
ATOM 1583 C C . ALA A 1 214 ? -1.412 -5.066 -4.563 1.00 95.69 214 ALA A C 1
ATOM 1585 O O . ALA A 1 214 ? -0.195 -5.024 -4.351 1.00 95.69 214 ALA A O 1
ATOM 1586 N N . GLN A 1 215 ? -2.017 -6.156 -5.029 1.00 95.31 215 GLN A N 1
ATOM 1587 C CA . GLN A 1 215 ? -1.321 -7.401 -5.340 1.00 95.31 215 GLN A CA 1
ATOM 1588 C C . GLN A 1 215 ? -0.742 -7.358 -6.755 1.00 95.31 215 GLN A C 1
ATOM 1590 O O . GLN A 1 215 ? -1.472 -7.185 -7.726 1.00 95.31 215 GLN A O 1
ATOM 1595 N N . MET A 1 216 ? 0.570 -7.564 -6.877 1.00 94.62 216 MET A N 1
ATOM 1596 C CA . MET A 1 216 ? 1.222 -7.736 -8.177 1.00 94.62 216 MET A CA 1
ATOM 1597 C C . MET A 1 216 ? 0.815 -9.088 -8.797 1.00 94.62 216 MET A C 1
ATOM 1599 O O . MET A 1 216 ? 0.919 -10.098 -8.091 1.00 94.62 216 MET A O 1
ATOM 1603 N N . PRO A 1 217 ? 0.408 -9.139 -10.080 1.00 94.19 217 PRO A N 1
ATOM 1604 C CA . PRO A 1 217 ? 0.049 -10.386 -10.755 1.00 94.19 217 PRO A CA 1
ATOM 1605 C C . PRO A 1 217 ? 1.175 -11.421 -10.758 1.00 94.19 217 PRO A C 1
ATOM 1607 O O . PRO A 1 217 ? 2.347 -11.095 -10.976 1.00 94.19 217 PRO A O 1
ATOM 1610 N N . ALA A 1 218 ? 0.818 -12.697 -10.585 1.00 92.62 218 ALA A N 1
ATOM 1611 C CA . ALA A 1 218 ? 1.785 -13.800 -10.565 1.00 92.62 218 ALA A CA 1
ATOM 1612 C C . ALA A 1 218 ? 2.587 -13.925 -11.879 1.00 92.62 218 ALA A C 1
ATOM 1614 O O . ALA A 1 218 ? 3.749 -14.328 -11.865 1.00 92.62 218 ALA A O 1
ATOM 1615 N N . GLN A 1 219 ? 1.984 -13.520 -13.001 1.00 91.06 219 GLN A N 1
ATOM 1616 C CA . GLN A 1 219 ? 2.558 -13.581 -14.352 1.00 91.06 219 GLN A CA 1
ATOM 1617 C C . GLN A 1 219 ? 3.817 -12.717 -14.505 1.00 91.06 219 GLN A C 1
ATOM 1619 O O . GLN A 1 219 ? 4.679 -13.000 -15.336 1.00 91.06 219 GLN A O 1
ATOM 1624 N N . MET A 1 220 ? 3.959 -11.687 -13.669 1.00 90.75 220 MET A N 1
ATOM 1625 C CA . MET A 1 220 ? 5.125 -10.810 -13.666 1.00 90.75 220 MET A CA 1
ATOM 1626 C C . MET A 1 220 ? 6.355 -11.445 -13.008 1.00 90.75 220 MET A C 1
ATOM 1628 O O . MET A 1 220 ? 7.452 -10.884 -13.118 1.00 90.75 220 MET A O 1
ATOM 1632 N N . PHE A 1 221 ? 6.211 -12.571 -12.306 1.00 91.94 221 PHE A N 1
ATOM 1633 C CA . PHE A 1 221 ? 7.280 -13.195 -11.529 1.00 91.94 221 PHE A CA 1
ATOM 1634 C C . PHE A 1 221 ? 7.834 -14.453 -12.189 1.00 91.94 221 PHE A C 1
ATOM 1636 O O . PHE A 1 221 ? 7.141 -15.218 -12.850 1.00 91.94 221 PHE A O 1
ATOM 1643 N N . GLN A 1 222 ? 9.128 -14.665 -11.980 1.00 91.19 222 GLN A N 1
ATOM 1644 C CA . GLN A 1 222 ? 9.834 -15.895 -12.306 1.00 91.19 222 GLN A CA 1
ATOM 1645 C C . GLN A 1 222 ? 10.185 -16.614 -11.003 1.00 91.19 222 GLN A C 1
ATOM 1647 O O . GLN A 1 222 ? 10.433 -15.969 -9.984 1.00 91.19 222 GLN A O 1
ATOM 1652 N N . GLU A 1 223 ? 10.296 -17.943 -11.043 1.00 91.00 223 GLU A N 1
ATOM 1653 C CA . GLU A 1 223 ? 10.544 -18.771 -9.850 1.00 91.00 223 GLU A CA 1
ATOM 1654 C C . GLU A 1 223 ? 11.764 -18.328 -9.033 1.00 91.00 223 GLU A C 1
ATOM 1656 O O . GLU A 1 223 ? 11.775 -18.485 -7.822 1.00 91.00 223 GLU A O 1
ATOM 1661 N N . ARG A 1 224 ? 12.788 -17.744 -9.669 1.00 91.44 224 ARG A N 1
ATOM 1662 C CA . ARG A 1 224 ? 14.035 -17.314 -9.011 1.00 91.44 224 ARG A CA 1
ATOM 1663 C C . ARG A 1 224 ? 14.053 -15.851 -8.566 1.00 91.44 224 ARG A C 1
ATOM 1665 O O . ARG A 1 224 ? 15.103 -15.360 -8.151 1.00 91.44 224 ARG A O 1
ATOM 1672 N N . ASP A 1 225 ? 12.933 -15.135 -8.634 1.00 91.50 225 ASP A N 1
ATOM 1673 C CA . ASP A 1 225 ? 12.902 -13.712 -8.272 1.00 91.50 225 ASP A CA 1
ATOM 1674 C C . ASP A 1 225 ? 13.002 -13.444 -6.762 1.00 91.50 225 ASP A C 1
ATOM 1676 O O . ASP A 1 225 ? 13.226 -12.304 -6.355 1.00 91.50 225 ASP A O 1
ATOM 1680 N N . TYR A 1 226 ? 12.933 -14.480 -5.925 1.00 92.75 226 TYR A N 1
ATOM 1681 C CA . TYR A 1 226 ? 13.261 -14.368 -4.502 1.00 92.75 226 TYR A CA 1
ATOM 1682 C C . TYR A 1 226 ? 14.767 -14.175 -4.243 1.00 92.75 226 TYR A C 1
ATOM 1684 O O . TYR A 1 226 ? 15.153 -13.731 -3.165 1.00 92.75 226 TYR A O 1
ATOM 1692 N N . MET A 1 227 ? 15.632 -14.497 -5.213 1.00 90.94 227 MET A N 1
ATOM 1693 C CA . MET A 1 227 ? 17.082 -14.341 -5.084 1.00 90.94 227 MET A CA 1
ATOM 1694 C C . MET A 1 227 ? 17.543 -12.935 -5.491 1.00 90.94 227 MET A C 1
ATOM 1696 O O . MET A 1 227 ? 16.970 -12.306 -6.382 1.00 90.94 227 MET A O 1
ATOM 1700 N N . ASN A 1 228 ? 18.652 -12.472 -4.905 1.00 88.94 228 ASN A N 1
ATOM 1701 C CA . ASN A 1 228 ? 19.413 -11.297 -5.360 1.00 88.94 228 ASN A CA 1
ATOM 1702 C C . ASN A 1 228 ? 18.571 -10.022 -5.562 1.00 88.94 228 ASN A C 1
ATOM 1704 O O . ASN A 1 228 ? 18.726 -9.326 -6.565 1.00 88.94 228 ASN A O 1
ATOM 1708 N N . TYR A 1 229 ? 17.653 -9.738 -4.635 1.00 91.62 229 TYR A N 1
ATOM 1709 C CA . TYR A 1 229 ? 16.784 -8.553 -4.644 1.00 91.62 229 TYR A CA 1
ATOM 1710 C C . TYR A 1 229 ? 15.876 -8.378 -5.878 1.00 91.62 229 TYR A C 1
ATOM 1712 O O . TYR A 1 229 ? 15.225 -7.341 -6.018 1.00 91.62 229 TYR A O 1
ATOM 1720 N N . ARG A 1 230 ? 15.755 -9.388 -6.751 1.00 91.62 230 ARG A N 1
ATOM 1721 C CA . ARG A 1 230 ? 14.988 -9.290 -8.008 1.00 91.62 230 ARG A CA 1
ATOM 1722 C C . ARG A 1 230 ? 13.527 -8.908 -7.765 1.00 91.62 230 ARG A C 1
ATOM 1724 O O . ARG A 1 230 ? 13.023 -8.000 -8.425 1.00 91.62 230 ARG A O 1
ATOM 1731 N N . TYR A 1 231 ? 12.881 -9.529 -6.777 1.00 94.12 231 TYR A N 1
ATOM 1732 C CA . TYR A 1 231 ? 11.533 -9.171 -6.334 1.00 94.12 231 TYR A CA 1
ATOM 1733 C C . TYR A 1 231 ? 11.439 -7.709 -5.888 1.00 94.12 231 TYR A C 1
ATOM 1735 O O . TYR A 1 231 ? 10.532 -6.993 -6.304 1.00 94.12 231 TYR A O 1
ATOM 1743 N N . PHE A 1 232 ? 12.387 -7.234 -5.077 1.00 94.06 232 PHE A N 1
ATOM 1744 C CA . PHE A 1 232 ? 12.344 -5.867 -4.563 1.00 94.06 232 PHE A CA 1
ATOM 1745 C C . PHE A 1 232 ? 12.541 -4.825 -5.667 1.00 94.06 232 PHE A C 1
ATOM 1747 O O . PHE A 1 232 ? 11.876 -3.793 -5.635 1.00 94.06 232 PHE A O 1
ATOM 1754 N N . TYR A 1 233 ? 13.366 -5.102 -6.681 1.00 93.88 233 TYR A N 1
ATOM 1755 C CA . TYR A 1 233 ? 13.476 -4.234 -7.858 1.00 93.88 233 TYR A CA 1
ATOM 1756 C C . TYR A 1 233 ? 12.185 -4.210 -8.682 1.00 93.88 233 TYR A C 1
ATOM 1758 O O . TYR A 1 233 ? 11.757 -3.134 -9.105 1.00 93.88 233 TYR A O 1
ATOM 1766 N N . LYS A 1 234 ? 11.528 -5.366 -8.866 1.00 93.81 234 LYS A N 1
ATOM 1767 C CA . LYS A 1 234 ? 10.202 -5.442 -9.505 1.00 93.81 234 LYS A CA 1
ATOM 1768 C C . LYS A 1 234 ? 9.158 -4.650 -8.722 1.00 93.81 234 LYS A C 1
ATOM 1770 O O . LYS A 1 234 ? 8.452 -3.838 -9.311 1.00 93.81 234 LYS A O 1
ATOM 1775 N N . ARG A 1 235 ? 9.126 -4.800 -7.396 1.00 95.25 235 ARG A N 1
ATOM 1776 C CA . ARG A 1 235 ? 8.233 -4.048 -6.503 1.00 95.25 235 ARG A CA 1
ATOM 1777 C C . ARG A 1 235 ? 8.501 -2.543 -6.550 1.00 95.25 235 ARG A C 1
ATOM 1779 O O . ARG A 1 235 ? 7.558 -1.765 -6.623 1.00 95.25 235 ARG A O 1
ATOM 1786 N N . ALA A 1 236 ? 9.764 -2.121 -6.524 1.00 94.81 236 ALA A N 1
ATOM 1787 C CA . ALA A 1 236 ? 10.131 -0.709 -6.615 1.00 94.81 236 ALA A CA 1
ATOM 1788 C C . ALA A 1 236 ? 9.656 -0.092 -7.939 1.00 94.81 236 ALA A C 1
ATOM 1790 O O . ALA A 1 236 ? 9.061 0.987 -7.942 1.00 94.81 236 ALA A O 1
ATOM 1791 N N . PHE A 1 237 ? 9.864 -0.802 -9.053 1.00 94.50 237 PHE A N 1
ATOM 1792 C CA . PHE A 1 237 ? 9.364 -0.394 -10.364 1.00 94.50 237 PHE A CA 1
ATOM 1793 C C . PHE A 1 237 ? 7.833 -0.321 -10.401 1.00 94.50 237 PHE A C 1
ATOM 1795 O O . PHE A 1 237 ? 7.282 0.671 -10.874 1.00 94.50 237 PHE A O 1
ATOM 1802 N N . PHE A 1 238 ? 7.152 -1.322 -9.842 1.00 94.62 238 PHE A N 1
ATOM 1803 C CA . PHE A 1 238 ? 5.694 -1.374 -9.761 1.00 94.62 238 PHE A CA 1
ATOM 1804 C C . PHE A 1 238 ? 5.110 -0.171 -9.008 1.00 94.62 238 PHE A C 1
ATOM 1806 O O . PHE A 1 238 ? 4.227 0.511 -9.521 1.00 94.62 238 PHE A O 1
ATOM 1813 N N . VAL A 1 239 ? 5.664 0.159 -7.837 1.00 94.12 239 VAL A N 1
ATOM 1814 C CA . VAL A 1 239 ? 5.243 1.329 -7.046 1.00 94.12 239 VAL A CA 1
ATOM 1815 C C . VAL A 1 239 ? 5.489 2.636 -7.804 1.00 94.12 239 VAL A C 1
ATOM 1817 O O . VAL A 1 239 ? 4.644 3.532 -7.788 1.00 94.12 239 VAL A O 1
ATOM 1820 N N . ALA A 1 240 ? 6.624 2.757 -8.496 1.00 93.44 240 ALA A N 1
ATOM 1821 C CA . ALA A 1 240 ? 6.920 3.944 -9.292 1.00 93.44 240 ALA A CA 1
ATOM 1822 C C . ALA A 1 240 ? 5.934 4.115 -10.461 1.00 93.44 240 ALA A C 1
ATOM 1824 O O . ALA A 1 240 ? 5.488 5.231 -10.721 1.00 93.44 240 ALA A O 1
ATOM 1825 N N . MET A 1 241 ? 5.556 3.021 -11.126 1.00 92.56 241 MET A N 1
ATOM 1826 C CA . MET A 1 241 ? 4.548 3.036 -12.188 1.00 92.56 241 MET A CA 1
ATOM 1827 C C . MET A 1 241 ? 3.160 3.394 -11.663 1.00 92.56 241 MET A C 1
ATOM 1829 O O . MET A 1 241 ? 2.519 4.263 -12.251 1.00 92.56 241 MET A O 1
ATOM 1833 N N . ILE A 1 242 ? 2.737 2.821 -10.530 1.00 92.31 242 ILE A N 1
ATOM 1834 C CA . ILE A 1 242 ? 1.479 3.202 -9.867 1.00 92.31 242 ILE A CA 1
ATOM 1835 C C . ILE A 1 242 ? 1.463 4.701 -9.593 1.00 92.31 242 ILE A C 1
ATOM 1837 O O . ILE A 1 242 ? 0.505 5.373 -9.954 1.00 92.31 242 ILE A O 1
ATOM 1841 N N . ARG A 1 243 ? 2.536 5.253 -9.014 1.00 90.75 243 ARG A N 1
ATOM 1842 C CA . ARG A 1 243 ? 2.627 6.693 -8.741 1.00 90.75 243 ARG A CA 1
ATOM 1843 C C . ARG A 1 243 ? 2.435 7.525 -10.009 1.00 90.75 243 ARG A C 1
ATOM 1845 O O . ARG A 1 243 ? 1.690 8.498 -9.994 1.00 90.75 243 ARG A O 1
ATOM 1852 N N . VAL A 1 244 ? 3.125 7.167 -11.090 1.00 90.56 244 VAL A N 1
ATOM 1853 C CA . VAL A 1 244 ? 3.044 7.902 -12.359 1.00 90.56 244 VAL A CA 1
ATOM 1854 C C . VAL A 1 244 ? 1.642 7.820 -12.962 1.00 90.56 244 VAL A C 1
ATOM 1856 O O . VAL A 1 244 ? 1.111 8.846 -13.377 1.00 90.56 244 VAL A O 1
ATOM 1859 N N . GLN A 1 245 ? 1.034 6.634 -12.986 1.00 89.38 245 GLN A N 1
ATOM 1860 C CA . GLN A 1 245 ? -0.302 6.444 -13.553 1.00 89.38 245 GLN A CA 1
ATOM 1861 C C . GLN A 1 245 ? -1.404 7.064 -12.681 1.00 89.38 245 GLN A C 1
ATOM 1863 O O . GLN A 1 245 ? -2.341 7.647 -13.223 1.00 89.38 245 GLN A O 1
ATOM 1868 N N . LEU A 1 246 ? -1.273 7.033 -11.349 1.00 88.88 246 LEU A N 1
ATOM 1869 C CA . LEU A 1 246 ? -2.180 7.742 -10.438 1.00 88.88 246 LEU A CA 1
ATOM 1870 C C . LEU A 1 246 ? -2.151 9.249 -10.692 1.00 88.88 246 LEU A C 1
ATOM 1872 O O . LEU A 1 246 ? -3.210 9.855 -10.811 1.00 88.88 246 LEU A O 1
ATOM 1876 N N . HIS A 1 247 ? -0.961 9.833 -10.853 1.00 86.38 247 HIS A N 1
ATOM 1877 C CA . HIS A 1 247 ? -0.833 11.250 -11.193 1.00 86.38 247 HIS A CA 1
ATOM 1878 C C . HIS A 1 247 ? -1.288 11.589 -12.617 1.00 86.38 247 HIS A C 1
ATOM 1880 O O . HIS A 1 247 ? -1.608 12.735 -12.897 1.00 86.38 247 HIS A O 1
ATOM 1886 N N . ALA A 1 248 ? -1.295 10.635 -13.545 1.00 83.69 248 ALA A N 1
ATOM 1887 C CA . ALA A 1 248 ? -1.862 10.856 -14.875 1.00 83.69 248 ALA A CA 1
ATOM 1888 C C . ALA A 1 248 ? -3.399 10.745 -14.883 1.00 83.69 248 ALA A C 1
ATOM 1890 O O . ALA A 1 248 ? -4.047 11.215 -15.816 1.00 83.69 248 ALA A O 1
ATOM 1891 N N . SER A 1 249 ? -3.979 10.112 -13.861 1.00 82.00 249 SER A N 1
ATOM 1892 C CA . SER A 1 249 ? -5.414 9.858 -13.750 1.00 82.00 249 SER A CA 1
ATOM 1893 C C . SER A 1 249 ? -6.168 11.052 -13.157 1.00 82.00 249 SER A C 1
ATOM 1895 O O . SER A 1 249 ? -5.592 11.935 -12.523 1.00 82.00 249 SER A O 1
ATOM 1897 N N . ALA A 1 250 ? -7.497 11.036 -13.290 1.00 64.12 250 ALA A N 1
ATOM 1898 C CA . ALA A 1 250 ? -8.404 12.079 -12.793 1.00 64.12 250 ALA A CA 1
ATOM 1899 C C . ALA A 1 250 ? -8.394 12.286 -11.257 1.00 64.12 250 ALA A C 1
ATOM 1901 O O . ALA A 1 250 ? -9.085 13.164 -10.753 1.00 64.12 250 ALA A O 1
ATOM 1902 N N . LEU A 1 251 ? -7.613 11.501 -10.503 1.00 65.50 251 LEU A N 1
ATOM 1903 C CA . LEU A 1 251 ? -7.446 11.649 -9.053 1.00 65.50 251 LEU A CA 1
ATOM 1904 C C . LEU A 1 251 ? -6.522 12.808 -8.657 1.00 65.50 251 LEU A C 1
ATOM 1906 O O . LEU A 1 251 ? -6.499 13.166 -7.484 1.00 65.50 251 LEU A O 1
ATOM 1910 N N . ASN A 1 252 ? -5.799 13.418 -9.601 1.00 57.97 252 ASN A N 1
ATOM 1911 C CA . ASN A 1 252 ? -4.991 14.612 -9.327 1.00 57.97 252 ASN A CA 1
ATOM 1912 C C . ASN A 1 252 ? -5.814 15.820 -8.845 1.00 57.97 252 ASN A C 1
ATOM 1914 O O . ASN A 1 252 ? -5.236 16.756 -8.316 1.00 57.97 252 ASN A O 1
ATOM 1918 N N . GLU A 1 253 ? -7.135 15.834 -9.047 1.00 51.97 253 GLU A N 1
ATOM 1919 C CA . GLU A 1 253 ? -7.997 16.908 -8.527 1.00 51.97 253 GLU A CA 1
ATOM 1920 C C . GLU A 1 253 ? -8.538 16.623 -7.117 1.00 51.97 253 GLU A C 1
ATOM 1922 O O . GLU A 1 253 ? -9.100 17.512 -6.481 1.00 51.97 253 GLU A O 1
ATOM 1927 N N . LEU A 1 254 ? -8.383 15.391 -6.618 1.00 52.69 254 LEU A N 1
ATOM 1928 C CA . LEU A 1 254 ? -8.866 14.971 -5.298 1.00 52.69 254 LEU A CA 1
ATOM 1929 C C . LEU A 1 254 ? -7.801 15.094 -4.196 1.00 52.69 254 LEU A C 1
ATOM 1931 O O . LEU A 1 254 ? -8.158 14.991 -3.021 1.00 52.69 254 LEU A O 1
ATOM 1935 N N . PHE A 1 255 ? -6.532 15.320 -4.560 1.00 44.22 255 PHE A N 1
ATOM 1936 C CA . PHE A 1 255 ? -5.391 15.422 -3.643 1.00 44.22 255 PHE A CA 1
ATOM 1937 C C . PHE A 1 255 ? -4.474 16.597 -3.975 1.00 44.22 255 PHE A C 1
ATOM 1939 O O . PHE A 1 255 ? -4.112 16.744 -5.162 1.00 44.22 255 PHE A O 1
#

Sequence (255 aa):
MAAGKRKLAGAGLATHSTKHSRNDQTRVEADDSSNDSMLASDDSDAESDSSMHDADELKLAGENHESVTSGNIERNKARGATNAEIMALNEASLLFKSNLFKLQIDELLSETLVTAGSKVTRDLDAALKQIRDVLVAMDSTKEMTVDAATNLVRKLGKQATGHAVAIPFPDPAPAAGLALKLAFEAPEVVNVVGSYPLGMAVRTQRSFNVDVLAQMPAQMFQERDYMNYRYFYKRAFFVAMIRVQLHASALNELF

pLDDT: mean 72.05, std 24.36, range [28.03, 95.69]

Foldseek 3Di:
DDDDDDDDDDDDDDDDDDDDDDDDDDDDDDDDDDDDDDDDDDDDDDDDDDDDDDDDDDDDDDDDDDDDDDDDDPPPPPDPQDPVNVVVVVCVVCVVVCVVVVVVVVVVCVQWFDDPPPPVVVVVVVVLVVLVVLLQPDDKFDWDDPVVLQVVLQVLLCVLPVGGQGQPADPPRDDDPPPAIAIEDRFPDKDWDDCVVVSNFTDDPPDGDIDIDGHGDPVRDDPCCVPPCNVVSNVSSHVSSSVSSCSNDPCVVVD

Secondary structure (DSSP, 8-state):
------------------------------------------------------------------------------PPPPHHHHHHHHHHHHHHHHHHHHHHHHHHHHHHB--TTSHHHHHHHHHHHHHHHHHHTPPPEEEEEHHHHHHHHHHHHHHHHSS-PPP-PPSSPPPTT-S-EEEE---SEEEEESTTTTT--B--SS----EEEEEPPGGG--TTTTSTTHHHHHHHHHHHHHHHHHHHSGGGGT-